Protein AF-0000000087157733 (afdb_homodimer)

Solvent-accessible surface area (backbone atoms only — not comparable to full-atom values): 16180 Å² total; per-residue (Å²): 125,82,76,75,74,70,76,50,70,70,55,48,50,49,18,51,49,37,19,64,67,36,34,68,67,67,38,52,56,66,32,24,30,48,49,35,49,35,58,69,43,82,58,63,42,36,60,67,55,49,21,69,72,69,70,49,51,62,68,56,47,51,52,24,50,51,50,33,36,58,67,46,49,27,41,79,41,73,41,82,98,48,91,46,58,24,40,32,54,44,81,57,60,66,60,40,50,50,54,51,38,50,48,32,50,52,48,24,52,47,26,48,51,51,31,72,70,50,88,45,68,68,32,28,54,51,25,48,50,50,22,52,51,31,50,48,49,38,51,31,51,55,52,36,51,53,52,48,65,72,64,55,129,124,82,76,73,74,70,75,47,71,70,54,49,49,47,17,51,50,36,20,65,67,37,35,69,69,68,38,52,56,65,34,24,30,46,49,34,49,35,59,70,43,83,59,63,40,36,58,66,55,50,22,70,73,71,70,48,51,59,68,56,47,50,54,24,48,52,51,33,37,56,67,46,50,27,41,79,42,74,38,84,98,47,91,46,57,23,40,32,55,45,80,56,60,66,59,42,50,50,52,52,38,49,50,33,50,53,49,24,52,48,26,49,52,50,32,71,69,51,88,45,67,68,32,27,54,51,25,49,50,50,22,51,49,34,49,48,48,39,51,32,51,56,52,37,52,55,52,47,65,72,64,54,129

Nearest PDB structures (foldseek):
  4nb5-assembly1_C  TM=9.152E-01  e=6.963E-09  Mycobacterium tuberculosis H37Rv
  5jbr-assembly1_B  TM=6.703E-01  e=2.817E-10  Beutenbergia cavernae DSM 12333
  1ku9-assembly1_B  TM=7.323E-01  e=4.006E-08  Methanocaldococcus jannaschii
  3vod-assembly1_A  TM=5.220E-01  e=1.219E-03  Escherichia coli K-12
  6pco-assembly2_C  TM=5.230E-01  e=3.481E-03  Bordetella bronchiseptica

Radius of gyration: 21.32 Å; Cα contacts (8 Å, |Δi|>4): 405; chains: 2; bounding box: 45×70×44 Å

pLDDT: mean 91.54, std 10.93, range [29.42, 98.69]

Secondary structure (DSSP, 8-state):
--------HHHHHHHHHHHHHHGGGT--HHHHHHHHHHHH-SS-EEHHHHHHHHT--HHHHHHHHHHHHHTTSEEEEEPTTS--EEEEE---HHHHHHHHHHHHHHHHHHHHHHHHH---HHHHHHHHHHHHHHHHHHHHHHHHHHHHHHH--/--------HHHHHHHHHHHHHHGGGT--HHHHHHHHHHHH-SS-EEHHHHHHHHT--HHHHHHHHHHHHHTTSEEEEEPTTS--EEEEE---HHHHHHHHHHHHHHHHHHHHHHHHH---HHHHHHHHHHHHHHHHHHHHHHHHHHHHHHH--

Sequence (306 aa):
MSKKEKLGKAERSFIADMARVLTPWGVPPAAAQLYGYLLLCPRPVSLDEITDSLGISKSSASVAARLLESYTLARRHRESGTKRALYAVAEDYETMIQQQNRLLDAMADQFNTGRAITASKEVRARLGEMADFYRIMRSAMDDAIGRWKRNRPMSKKEKLGKAERSFIADMARVLTPWGVPPAAAQLYGYLLLCPRPVSLDEITDSLGISKSSASVAARLLESYTLARRHRESGTKRALYAVAEDYETMIQQQNRLLDAMADQFNTGRAITASKEVRARLGEMADFYRIMRSAMDDAIGRWKRNRP

Structure (mmCIF, N/CA/C/O backbone):
data_AF-0000000087157733-model_v1
#
loop_
_entity.id
_entity.type
_entity.pdbx_description
1 polymer 'HTH-type transcriptional repressor OpcR'
#
loop_
_atom_site.group_PDB
_atom_site.id
_atom_site.type_symbol
_atom_site.label_atom_id
_atom_site.label_alt_id
_atom_site.label_comp_id
_atom_site.label_asym_id
_atom_site.label_entity_id
_atom_site.label_seq_id
_atom_site.pdbx_PDB_ins_code
_atom_site.Cartn_x
_atom_site.Cartn_y
_atom_site.Cartn_z
_atom_site.occupancy
_atom_site.B_iso_or_equiv
_atom_site.auth_seq_id
_atom_site.auth_comp_id
_atom_site.auth_asym_id
_atom_site.auth_atom_id
_atom_site.pdbx_PDB_model_num
ATOM 1 N N . MET A 1 1 ? 17.234 -34.938 -12.141 1 29.42 1 MET A N 1
ATOM 2 C CA . MET A 1 1 ? 17.547 -33.531 -12.484 1 29.42 1 MET A CA 1
ATOM 3 C C . MET A 1 1 ? 16.281 -32.688 -12.469 1 29.42 1 MET A C 1
ATOM 5 O O . MET A 1 1 ? 15.391 -32.875 -13.305 1 29.42 1 MET A O 1
ATOM 9 N N . SER A 1 2 ? 15.586 -32.5 -11.438 1 40 2 SER A N 1
ATOM 10 C CA . SER A 1 2 ? 14.289 -31.844 -11.305 1 40 2 SER A CA 1
ATOM 11 C C . SER A 1 2 ? 14.141 -30.703 -12.312 1 40 2 SER A C 1
ATOM 13 O O . SER A 1 2 ? 15.039 -29.875 -12.461 1 40 2 SER A O 1
ATOM 15 N N . LYS A 1 3 ? 13.602 -30.922 -13.461 1 42.88 3 LYS A N 1
ATOM 16 C CA . LYS A 1 3 ? 13.5 -30.156 -14.703 1 42.88 3 LYS A CA 1
ATOM 17 C C . LYS A 1 3 ? 13.375 -28.656 -14.414 1 42.88 3 LYS A C 1
ATOM 19 O O . LYS A 1 3 ? 12.406 -28.219 -13.781 1 42.88 3 LYS A O 1
ATOM 24 N N . LYS A 1 4 ? 14.461 -27.969 -14.023 1 51.47 4 LYS A N 1
ATOM 25 C CA . LYS A 1 4 ? 14.617 -26.516 -13.883 1 51.47 4 LYS A CA 1
ATOM 26 C C . LYS A 1 4 ? 13.797 -25.766 -14.93 1 51.47 4 LYS A C 1
ATOM 28 O O . LYS A 1 4 ? 14.203 -25.672 -16.094 1 51.47 4 LYS A O 1
ATOM 33 N N . GLU A 1 5 ? 12.586 -25.984 -14.984 1 56.41 5 GLU A N 1
ATOM 34 C CA . GLU A 1 5 ? 11.789 -25.453 -16.094 1 56.41 5 GLU A CA 1
ATOM 35 C C . GLU A 1 5 ? 11.961 -23.953 -16.219 1 56.41 5 GLU A C 1
ATOM 37 O O . GLU A 1 5 ? 11.781 -23.203 -15.25 1 56.41 5 GLU A O 1
ATOM 42 N N . LYS A 1 6 ? 12.992 -23.609 -17.094 1 73.88 6 LYS A N 1
ATOM 43 C CA . LYS A 1 6 ? 13.336 -22.266 -17.5 1 73.88 6 LYS A CA 1
ATOM 44 C C . LYS A 1 6 ? 12.078 -21.453 -17.844 1 73.88 6 LYS A C 1
ATOM 46 O O . LYS A 1 6 ? 11.109 -22.016 -18.375 1 73.88 6 LYS A O 1
ATOM 51 N N . LEU A 1 7 ? 11.945 -20.359 -17.219 1 90.69 7 LEU A N 1
ATOM 52 C CA . LEU A 1 7 ? 10.852 -19.453 -17.547 1 90.69 7 LEU A CA 1
ATOM 53 C C . LEU A 1 7 ? 10.789 -19.188 -19.047 1 90.69 7 LEU A C 1
ATOM 55 O O . LEU A 1 7 ? 11.789 -18.797 -19.656 1 90.69 7 LEU A O 1
ATOM 59 N N . GLY A 1 8 ? 9.711 -19.578 -19.656 1 94.25 8 GLY A N 1
ATOM 60 C CA . GLY A 1 8 ? 9.5 -19.25 -21.047 1 94.25 8 GLY A CA 1
ATOM 61 C C . GLY A 1 8 ? 9.25 -17.766 -21.266 1 94.25 8 GLY A C 1
ATOM 62 O O . GLY A 1 8 ? 9.281 -16.969 -20.328 1 94.25 8 GLY A O 1
ATOM 63 N N . LYS A 1 9 ? 9.078 -17.391 -22.531 1 96.06 9 LYS A N 1
ATOM 64 C CA . LYS A 1 9 ? 8.875 -15.992 -22.922 1 96.06 9 LYS A CA 1
ATOM 65 C C . LYS A 1 9 ? 7.613 -15.43 -22.281 1 96.06 9 LYS A C 1
ATOM 67 O O . LYS A 1 9 ? 7.613 -14.297 -21.797 1 96.06 9 LYS A O 1
ATOM 72 N N . ALA A 1 10 ? 6.523 -16.172 -22.297 1 97.38 10 ALA A N 1
ATOM 73 C CA . ALA A 1 10 ? 5.254 -15.719 -21.734 1 97.38 10 ALA A CA 1
ATOM 74 C C . ALA A 1 10 ? 5.375 -15.469 -20.234 1 97.38 10 ALA A C 1
ATOM 76 O O . ALA A 1 10 ? 4.871 -14.469 -19.719 1 97.38 10 ALA A O 1
ATOM 77 N N . GLU A 1 11 ? 6.07 -16.359 -19.547 1 97.62 11 GLU A N 1
ATOM 78 C CA . GLU A 1 11 ? 6.262 -16.219 -18.109 1 97.62 11 GLU A CA 1
ATOM 79 C C . GLU A 1 11 ? 7.141 -15.016 -17.781 1 97.62 11 GLU A C 1
ATOM 81 O O . GLU A 1 11 ? 6.855 -14.266 -16.844 1 97.62 11 GLU A O 1
ATOM 86 N N . ARG A 1 12 ? 8.156 -14.828 -18.594 1 97.62 12 ARG A N 1
ATOM 87 C CA . ARG A 1 12 ? 9.047 -13.688 -18.391 1 97.62 12 ARG A CA 1
ATOM 88 C C . ARG A 1 12 ? 8.305 -12.375 -18.625 1 97.62 12 ARG A C 1
ATOM 90 O O . ARG A 1 12 ? 8.492 -11.406 -17.875 1 97.62 12 ARG A O 1
ATOM 97 N N . SER A 1 13 ? 7.5 -12.359 -19.641 1 98.12 13 SER A N 1
ATOM 98 C CA . SER A 1 13 ? 6.699 -11.172 -19.922 1 98.12 13 SER A CA 1
ATOM 99 C C . SER A 1 13 ? 5.715 -10.891 -18.781 1 98.12 13 SER A C 1
ATOM 101 O O . SER A 1 13 ? 5.523 -9.734 -18.391 1 98.12 13 SER A O 1
ATOM 103 N N . PHE A 1 14 ? 5.117 -11.938 -18.25 1 98.56 14 PHE A N 1
ATOM 104 C CA . PHE A 1 14 ? 4.188 -11.797 -17.141 1 98.56 14 PHE A CA 1
ATOM 105 C C . PHE A 1 14 ? 4.883 -11.195 -15.922 1 98.56 14 PHE A C 1
ATOM 107 O O . PHE A 1 14 ? 4.359 -10.266 -15.297 1 98.56 14 PHE A O 1
ATOM 114 N N . ILE A 1 15 ? 6.039 -11.672 -15.617 1 98.5 15 ILE A N 1
ATOM 115 C CA . ILE A 1 15 ? 6.816 -11.219 -14.469 1 98.5 15 ILE A CA 1
ATOM 116 C C . ILE A 1 15 ? 7.207 -9.75 -14.656 1 98.5 15 ILE A C 1
ATOM 118 O O . ILE A 1 15 ? 7.074 -8.945 -13.734 1 98.5 15 ILE A O 1
ATOM 122 N N . ALA A 1 16 ? 7.586 -9.414 -15.875 1 98.31 16 ALA A N 1
ATOM 123 C CA . ALA A 1 16 ? 7.922 -8.031 -16.188 1 98.31 16 ALA A CA 1
ATOM 124 C C . ALA A 1 16 ? 6.699 -7.125 -16.062 1 98.31 16 ALA A C 1
ATOM 126 O O . ALA A 1 16 ? 6.801 -6.004 -15.555 1 98.31 16 ALA A O 1
ATOM 127 N N . ASP A 1 17 ? 5.57 -7.574 -16.469 1 98.44 17 ASP A N 1
ATOM 128 C CA . ASP A 1 17 ? 4.336 -6.797 -16.391 1 98.44 17 ASP A CA 1
ATOM 129 C C . ASP A 1 17 ? 3.906 -6.582 -14.945 1 98.44 17 ASP A C 1
ATOM 131 O O . ASP A 1 17 ? 3.385 -5.52 -14.602 1 98.44 17 ASP A O 1
ATOM 135 N N . MET A 1 18 ? 4.152 -7.609 -14.117 1 98.44 18 MET A N 1
ATOM 136 C CA . MET A 1 18 ? 3.871 -7.441 -12.695 1 98.44 18 MET A CA 1
ATOM 137 C C . MET A 1 18 ? 4.707 -6.312 -12.102 1 98.44 18 MET A C 1
ATOM 139 O O . MET A 1 18 ? 4.203 -5.504 -11.32 1 98.44 18 MET A O 1
ATOM 143 N N . ALA A 1 19 ? 5.949 -6.27 -12.469 1 98.06 19 ALA A N 1
ATOM 144 C CA . ALA A 1 19 ? 6.824 -5.199 -12 1 98.06 19 ALA A CA 1
ATOM 145 C C . ALA A 1 19 ? 6.344 -3.84 -12.5 1 98.06 19 ALA A C 1
ATOM 147 O O . ALA A 1 19 ? 6.367 -2.855 -11.758 1 98.06 19 ALA A O 1
ATOM 148 N N . ARG A 1 20 ? 5.852 -3.742 -13.734 1 97.56 20 ARG A N 1
ATOM 149 C CA . ARG A 1 20 ? 5.34 -2.496 -14.289 1 97.56 20 ARG A CA 1
ATOM 150 C C . ARG A 1 20 ? 4.125 -2.004 -13.508 1 97.56 20 ARG A C 1
ATOM 152 O O . ARG A 1 20 ? 3.955 -0.8 -13.312 1 97.56 20 ARG A O 1
ATOM 159 N N . VAL A 1 21 ? 3.35 -2.914 -13.07 1 96.62 21 VAL A N 1
ATOM 160 C CA . VAL A 1 21 ? 2.123 -2.572 -12.352 1 96.62 21 VAL A CA 1
ATOM 161 C C . VAL A 1 21 ? 2.461 -2.102 -10.945 1 96.62 21 VAL A C 1
ATOM 163 O O . VAL A 1 21 ? 1.883 -1.129 -10.453 1 96.62 21 VAL A O 1
ATOM 166 N N . LEU A 1 22 ? 3.445 -2.723 -10.305 1 95.12 22 LEU A N 1
ATOM 167 C CA . LEU A 1 22 ? 3.605 -2.559 -8.867 1 95.12 22 LEU A CA 1
ATOM 168 C C . LEU A 1 22 ? 4.637 -1.48 -8.555 1 95.12 22 LEU A C 1
ATOM 170 O O . LEU A 1 22 ? 4.543 -0.8 -7.531 1 95.12 22 LEU A O 1
ATOM 174 N N . THR A 1 23 ? 5.578 -1.236 -9.445 1 93.75 23 THR A N 1
ATOM 175 C CA . THR A 1 23 ? 6.699 -0.35 -9.156 1 93.75 23 THR A CA 1
ATOM 176 C C . THR A 1 23 ? 6.223 1.092 -8.992 1 93.75 23 THR A C 1
ATOM 178 O O . THR A 1 23 ? 6.715 1.824 -8.133 1 93.75 23 THR A O 1
ATOM 181 N N . PRO A 1 24 ? 5.234 1.585 -9.766 1 87.88 24 PRO A N 1
ATOM 182 C CA . PRO A 1 24 ? 4.742 2.947 -9.547 1 87.88 24 PRO A CA 1
ATOM 183 C C . PRO A 1 24 ? 4.156 3.143 -8.148 1 87.88 24 PRO A C 1
ATOM 185 O O . PRO A 1 24 ? 3.967 4.281 -7.711 1 87.88 24 PRO A O 1
ATOM 188 N N . TRP A 1 25 ? 3.922 2.07 -7.492 1 85.94 25 TRP A N 1
ATOM 189 C CA . TRP A 1 25 ? 3.354 2.135 -6.148 1 85.94 25 TRP A CA 1
ATOM 190 C C . TRP A 1 25 ? 4.434 1.939 -5.09 1 85.94 25 TRP A C 1
ATOM 192 O O . TRP A 1 25 ? 4.133 1.609 -3.941 1 85.94 25 TRP A O 1
ATOM 202 N N . GLY A 1 26 ? 5.652 1.946 -5.535 1 84 26 GLY A N 1
ATOM 203 C CA . GLY A 1 26 ? 6.766 1.949 -4.598 1 84 26 GLY A CA 1
ATOM 204 C C . GLY A 1 26 ? 7.285 0.559 -4.285 1 84 26 GLY A C 1
ATOM 205 O O . GLY A 1 26 ? 8.18 0.398 -3.451 1 84 26 GLY A O 1
ATOM 206 N N . VAL A 1 27 ? 6.762 -0.427 -4.883 1 90.88 27 VAL A N 1
ATOM 207 C CA . VAL A 1 27 ? 7.301 -1.771 -4.695 1 90.88 27 VAL A CA 1
ATOM 208 C C . VAL A 1 27 ? 8.617 -1.912 -5.457 1 90.88 27 VAL A C 1
ATOM 210 O O . VAL A 1 27 ? 8.664 -1.68 -6.668 1 90.88 27 VAL A O 1
ATOM 213 N N . PRO A 1 28 ? 9.602 -2.314 -4.766 1 92.62 28 PRO A N 1
ATOM 214 C CA . PRO A 1 28 ? 10.875 -2.475 -5.477 1 92.62 28 PRO A CA 1
ATOM 215 C C . PRO A 1 28 ? 10.781 -3.482 -6.621 1 92.62 28 PRO A C 1
ATOM 217 O O . PRO A 1 28 ? 10.102 -4.5 -6.5 1 92.62 28 PRO A O 1
ATOM 220 N N . PRO A 1 29 ? 11.523 -3.232 -7.66 1 96.44 29 PRO A N 1
ATOM 221 C CA . PRO A 1 29 ? 11.43 -4.09 -8.844 1 96.44 29 PRO A CA 1
ATOM 222 C C . PRO A 1 29 ? 11.695 -5.562 -8.523 1 96.44 29 PRO A C 1
ATOM 224 O O . PRO A 1 29 ? 10.953 -6.438 -8.992 1 96.44 29 PRO A O 1
ATOM 227 N N . ALA A 1 30 ? 12.672 -5.824 -7.742 1 97.62 30 ALA A N 1
ATOM 228 C CA . ALA A 1 30 ? 13 -7.207 -7.406 1 97.62 30 ALA A CA 1
ATOM 229 C C . ALA A 1 30 ? 11.836 -7.887 -6.688 1 97.62 30 ALA A C 1
ATOM 231 O O . ALA A 1 30 ? 11.531 -9.047 -6.957 1 97.62 30 ALA A O 1
ATOM 232 N N . ALA A 1 31 ? 11.188 -7.156 -5.812 1 97.38 31 ALA A N 1
ATOM 233 C CA . ALA A 1 31 ? 10.047 -7.715 -5.082 1 97.38 31 ALA A CA 1
ATOM 234 C C . ALA A 1 31 ? 8.844 -7.91 -6.004 1 97.38 31 ALA A C 1
ATOM 236 O O . ALA A 1 31 ? 8.141 -8.914 -5.906 1 97.38 31 ALA A O 1
ATOM 237 N N . ALA A 1 32 ? 8.656 -6.961 -6.887 1 98.12 32 ALA A N 1
ATOM 238 C CA . ALA A 1 32 ? 7.555 -7.059 -7.84 1 98.12 32 ALA A CA 1
ATOM 239 C C . ALA A 1 32 ? 7.746 -8.242 -8.781 1 98.12 32 ALA A C 1
ATOM 241 O O . ALA A 1 32 ? 6.805 -9 -9.039 1 98.12 32 ALA A O 1
ATOM 242 N N . GLN A 1 33 ? 8.953 -8.406 -9.258 1 98.56 33 GLN A N 1
ATOM 243 C CA . GLN A 1 33 ? 9.266 -9.539 -10.125 1 98.56 33 GLN A CA 1
ATOM 244 C C . GLN A 1 33 ? 9.133 -10.859 -9.375 1 98.56 33 GLN A C 1
ATOM 246 O O . GLN A 1 33 ? 8.609 -11.836 -9.914 1 98.56 33 GLN A O 1
ATOM 251 N N . LEU A 1 34 ? 9.609 -10.82 -8.203 1 98.69 34 LEU A N 1
ATOM 252 C CA . LEU A 1 34 ? 9.492 -12.031 -7.398 1 98.69 34 LEU A CA 1
ATOM 253 C C . LEU A 1 34 ? 8.031 -12.414 -7.188 1 98.69 34 LEU A C 1
ATOM 255 O O . LEU A 1 34 ? 7.676 -13.594 -7.242 1 98.69 34 LEU A O 1
ATOM 259 N N . TYR A 1 35 ? 7.215 -11.461 -6.926 1 98.56 35 TYR A N 1
ATOM 260 C CA . TYR A 1 35 ? 5.793 -11.742 -6.762 1 98.56 35 TYR A CA 1
ATOM 261 C C . TYR A 1 35 ? 5.219 -12.398 -8.016 1 98.56 35 TYR A C 1
ATOM 263 O O . TYR A 1 35 ? 4.535 -13.414 -7.938 1 98.56 35 TYR A O 1
ATOM 271 N N . GLY A 1 36 ? 5.508 -11.805 -9.141 1 98.62 36 GLY A N 1
ATOM 272 C CA . GLY A 1 36 ? 5.078 -12.398 -10.391 1 98.62 36 GLY A CA 1
ATOM 273 C C . GLY A 1 36 ? 5.543 -13.836 -10.555 1 98.62 36 GLY A C 1
ATOM 274 O O . GLY A 1 36 ? 4.766 -14.703 -10.969 1 98.62 36 GLY A O 1
ATOM 275 N N . TYR A 1 37 ? 6.762 -14.07 -10.211 1 98.69 37 TYR A N 1
ATOM 276 C CA . TYR A 1 37 ? 7.332 -15.414 -10.312 1 98.69 37 TYR A CA 1
ATOM 277 C C . TYR A 1 37 ? 6.605 -16.391 -9.398 1 98.69 37 TYR A C 1
ATOM 279 O O . TYR A 1 37 ? 6.188 -17.469 -9.828 1 98.69 37 TYR A O 1
ATOM 287 N N . LEU A 1 38 ? 6.402 -15.969 -8.156 1 98.38 38 LEU A N 1
ATOM 288 C CA . LEU A 1 38 ? 5.758 -16.844 -7.184 1 98.38 38 LEU A CA 1
ATOM 289 C C . LEU A 1 38 ? 4.328 -17.172 -7.602 1 98.38 38 LEU A C 1
ATOM 291 O O . LEU A 1 38 ? 3.836 -18.266 -7.348 1 98.38 38 LEU A O 1
ATOM 295 N N . LEU A 1 39 ? 3.691 -16.266 -8.227 1 98.38 39 LEU A N 1
ATOM 296 C CA . LEU A 1 39 ? 2.32 -16.469 -8.68 1 98.38 39 LEU A CA 1
ATOM 297 C C . LEU A 1 39 ? 2.24 -17.625 -9.672 1 98.38 39 LEU A C 1
ATOM 299 O O . LEU A 1 39 ? 1.223 -18.312 -9.742 1 98.38 39 LEU A O 1
ATOM 303 N N . LEU A 1 40 ? 3.307 -17.875 -10.344 1 98.12 40 LEU A N 1
ATOM 304 C CA . LEU A 1 40 ? 3.299 -18.875 -11.398 1 98.12 40 LEU A CA 1
ATOM 305 C C . LEU A 1 40 ? 3.83 -20.219 -10.867 1 98.12 40 LEU A C 1
ATOM 307 O O . LEU A 1 40 ? 3.785 -21.219 -11.57 1 98.12 40 LEU A O 1
ATOM 311 N N . CYS A 1 41 ? 4.344 -20.188 -9.68 1 97.38 41 CYS A N 1
ATOM 312 C CA . CYS A 1 41 ? 4.922 -21.406 -9.109 1 97.38 41 CYS A CA 1
ATOM 313 C C . CYS A 1 41 ? 3.846 -22.281 -8.484 1 97.38 41 CYS A C 1
ATOM 315 O O . CYS A 1 41 ? 3.102 -21.828 -7.613 1 97.38 41 CYS A O 1
ATOM 317 N N . PRO A 1 42 ? 3.766 -23.516 -8.828 1 96.12 42 PRO A N 1
ATOM 318 C CA . PRO A 1 42 ? 2.771 -24.391 -8.219 1 96.12 42 PRO A CA 1
ATOM 319 C C . PRO A 1 42 ? 3.184 -24.891 -6.836 1 96.12 42 PRO A C 1
ATOM 321 O O . PRO A 1 42 ? 2.355 -25.422 -6.094 1 96.12 42 PRO A O 1
ATOM 324 N N . ARG A 1 43 ? 4.457 -24.797 -6.5 1 94.5 43 ARG A N 1
ATOM 325 C CA . ARG A 1 43 ? 5 -25.219 -5.211 1 94.5 43 ARG A CA 1
ATOM 326 C C . ARG A 1 43 ? 5.918 -24.141 -4.625 1 94.5 43 ARG A C 1
ATOM 328 O O . ARG A 1 43 ? 6.418 -23.281 -5.355 1 94.5 43 ARG A O 1
ATOM 335 N N . PRO A 1 44 ? 6.121 -24.203 -3.295 1 96.75 44 PRO A N 1
ATOM 336 C CA . PRO A 1 44 ? 7.102 -23.281 -2.711 1 96.75 44 PRO A CA 1
ATOM 337 C C . PRO A 1 44 ? 8.492 -23.453 -3.312 1 96.75 44 PRO A C 1
ATOM 339 O O . PRO A 1 44 ? 8.867 -24.562 -3.719 1 96.75 44 PRO A O 1
ATOM 342 N N . VAL A 1 45 ? 9.219 -22.406 -3.361 1 96.75 45 VAL A N 1
ATOM 343 C CA . VAL A 1 45 ? 10.539 -22.422 -3.99 1 96.75 45 VAL A CA 1
ATOM 344 C C . VAL A 1 45 ? 11.578 -21.859 -3.029 1 96.75 45 VAL A C 1
ATOM 346 O O . VAL A 1 45 ? 11.25 -21.062 -2.148 1 96.75 45 VAL A O 1
ATOM 349 N N . SER A 1 46 ? 12.789 -22.219 -3.219 1 96.19 46 SER A N 1
ATOM 350 C CA . SER A 1 46 ? 13.891 -21.766 -2.385 1 96.19 46 SER A CA 1
ATOM 351 C C . SER A 1 46 ? 14.508 -20.484 -2.93 1 96.19 46 SER A C 1
ATOM 353 O O . SER A 1 46 ? 14.219 -20.078 -4.062 1 96.19 46 SER A O 1
ATOM 355 N N . LEU A 1 47 ? 15.375 -19.906 -2.076 1 96.12 47 LEU A N 1
ATOM 356 C CA . LEU A 1 47 ? 16.109 -18.734 -2.529 1 96.12 47 LEU A CA 1
ATOM 357 C C . LEU A 1 47 ? 16.984 -19.062 -3.736 1 96.12 47 LEU A C 1
ATOM 359 O O . LEU A 1 47 ? 17.125 -18.25 -4.645 1 96.12 47 LEU A O 1
ATOM 363 N N . ASP A 1 48 ? 17.516 -20.281 -3.789 1 95.44 48 ASP A N 1
ATOM 364 C CA . ASP A 1 48 ? 18.344 -20.703 -4.914 1 95.44 48 ASP A CA 1
ATOM 365 C C . ASP A 1 48 ? 17.531 -20.766 -6.203 1 95.44 48 ASP A C 1
ATOM 367 O O . ASP A 1 48 ? 17.984 -20.297 -7.254 1 95.44 48 ASP A O 1
ATOM 371 N N . GLU A 1 49 ? 16.406 -21.281 -6.117 1 96.06 49 GLU A N 1
ATOM 372 C CA . GLU A 1 49 ? 15.531 -21.359 -7.285 1 96.06 49 GLU A CA 1
ATOM 373 C C . GLU A 1 49 ? 15.102 -19.984 -7.754 1 96.06 49 GLU A C 1
ATOM 375 O O . GLU A 1 49 ? 15.023 -19.719 -8.961 1 96.06 49 GLU A O 1
ATOM 380 N N . ILE A 1 50 ? 14.805 -19.094 -6.801 1 97.75 50 ILE A N 1
ATOM 381 C CA . ILE A 1 50 ? 14.422 -17.734 -7.121 1 97.75 50 ILE A CA 1
ATOM 382 C C . ILE A 1 50 ? 15.57 -17.031 -7.848 1 97.75 50 ILE A C 1
ATOM 384 O O . ILE A 1 50 ? 15.367 -16.438 -8.906 1 97.75 50 ILE A O 1
ATOM 388 N N . THR A 1 51 ? 16.812 -17.125 -7.32 1 97.56 51 THR A N 1
ATOM 389 C CA . THR A 1 51 ? 17.984 -16.484 -7.91 1 97.56 51 THR A CA 1
ATOM 390 C C . THR A 1 51 ? 18.25 -17.016 -9.312 1 97.56 51 THR A C 1
ATOM 392 O O . THR A 1 51 ? 18.547 -16.25 -10.234 1 97.56 51 THR A O 1
ATOM 395 N N . ASP A 1 52 ? 18.078 -18.281 -9.531 1 96.25 52 ASP A N 1
ATOM 396 C CA . ASP A 1 52 ? 18.312 -18.922 -10.828 1 96.25 52 ASP A CA 1
ATOM 397 C C . ASP A 1 52 ? 17.281 -18.438 -11.859 1 96.25 52 ASP A C 1
ATOM 399 O O . ASP A 1 52 ? 17.641 -18.188 -13.008 1 96.25 52 ASP A O 1
ATOM 403 N N . SER A 1 53 ? 16.062 -18.312 -11.422 1 96.69 53 SER A N 1
ATOM 404 C CA . SER A 1 53 ? 14.969 -18.016 -12.344 1 96.69 53 SER A CA 1
ATOM 405 C C . SER A 1 53 ? 14.938 -16.516 -12.68 1 96.69 53 SER A C 1
ATOM 407 O O . SER A 1 53 ? 14.656 -16.141 -13.82 1 96.69 53 SER A O 1
ATOM 409 N N . LEU A 1 54 ? 15.25 -15.68 -11.688 1 97.25 54 LEU A N 1
ATOM 410 C CA . LEU A 1 54 ? 15.07 -14.242 -11.875 1 97.25 54 LEU A CA 1
ATOM 411 C C . LEU A 1 54 ? 16.406 -13.57 -12.188 1 97.25 54 LEU A C 1
ATOM 413 O O . LEU A 1 54 ? 16.438 -12.422 -12.625 1 97.25 54 LEU A O 1
ATOM 417 N N . GLY A 1 55 ? 17.5 -14.203 -11.938 1 96.44 55 GLY A N 1
ATOM 418 C CA . GLY A 1 55 ? 18.812 -13.664 -12.234 1 96.44 55 GLY A CA 1
ATOM 419 C C . GLY A 1 55 ? 19.234 -12.562 -11.281 1 96.44 55 GLY A C 1
ATOM 420 O O . GLY A 1 55 ? 19.844 -11.57 -11.703 1 96.44 55 GLY A O 1
ATOM 421 N N . ILE A 1 56 ? 18.828 -12.656 -10.062 1 96.88 56 ILE A N 1
ATOM 422 C CA . ILE A 1 56 ? 19.219 -11.695 -9.039 1 96.88 56 ILE A CA 1
ATOM 423 C C . ILE A 1 56 ? 20.062 -12.383 -7.969 1 96.88 56 ILE A C 1
ATOM 425 O O . ILE A 1 56 ? 20.141 -13.609 -7.934 1 96.88 56 ILE A O 1
ATOM 429 N N . SER A 1 57 ? 20.672 -11.641 -7.137 1 97.25 57 SER A N 1
ATOM 430 C CA . SER A 1 57 ? 21.516 -12.195 -6.074 1 97.25 57 SER A CA 1
ATOM 431 C C . SER A 1 57 ? 20.656 -12.812 -4.969 1 97.25 57 SER A C 1
ATOM 433 O O . SER A 1 57 ? 19.469 -12.5 -4.848 1 97.25 57 SER A O 1
ATOM 435 N N . LYS A 1 58 ? 21.234 -13.688 -4.16 1 96.31 58 LYS A N 1
ATOM 436 C CA . LYS A 1 58 ? 20.547 -14.281 -3.01 1 96.31 58 LYS A CA 1
ATOM 437 C C . LYS A 1 58 ? 20.156 -13.211 -1.996 1 96.31 58 LYS A C 1
ATOM 439 O O . LYS A 1 58 ? 19.094 -13.305 -1.368 1 96.31 58 LYS A O 1
ATOM 444 N N . SER A 1 59 ? 21.016 -12.258 -1.835 1 96.62 59 SER A N 1
ATOM 445 C CA . SER A 1 59 ? 20.703 -11.156 -0.928 1 96.62 59 SER A CA 1
ATOM 446 C C . SER A 1 59 ? 19.484 -10.391 -1.396 1 96.62 59 SER A C 1
ATOM 448 O O . SER A 1 59 ? 18.562 -10.133 -0.612 1 96.62 59 SER A O 1
ATOM 450 N N . SER A 1 60 ? 19.391 -10.031 -2.689 1 96.75 60 SER A N 1
ATOM 451 C CA . SER A 1 60 ? 18.25 -9.336 -3.258 1 96.75 60 SER A CA 1
ATOM 452 C C . SER A 1 60 ? 16.969 -10.172 -3.154 1 96.75 60 SER A C 1
ATOM 454 O O . SER A 1 60 ? 15.906 -9.656 -2.822 1 96.75 60 SER A O 1
ATOM 456 N N . ALA A 1 61 ? 17.172 -11.438 -3.422 1 97.81 61 ALA A N 1
ATOM 457 C CA . ALA A 1 61 ? 16.047 -12.352 -3.328 1 97.81 61 ALA A CA 1
ATOM 458 C C . ALA A 1 61 ? 15.508 -12.414 -1.902 1 97.81 61 ALA A C 1
ATOM 460 O O . ALA A 1 61 ? 14.289 -12.414 -1.689 1 97.81 61 ALA A O 1
ATOM 461 N N . SER A 1 62 ? 16.375 -12.484 -0.98 1 97.12 62 SER A N 1
ATOM 462 C CA . SER A 1 62 ? 15.977 -12.57 0.421 1 97.12 62 SER A CA 1
ATOM 463 C C . SER A 1 62 ? 15.242 -11.312 0.861 1 97.12 62 SER A C 1
ATOM 465 O O . SER A 1 62 ? 14.203 -11.391 1.521 1 97.12 62 SER A O 1
ATOM 467 N N . VAL A 1 63 ? 15.734 -10.227 0.488 1 95.31 63 VAL A N 1
ATOM 468 C CA . VAL A 1 63 ? 15.109 -8.953 0.839 1 95.31 63 VAL A CA 1
ATOM 469 C C . VAL A 1 63 ? 13.734 -8.859 0.184 1 95.31 63 VAL A C 1
ATOM 471 O O . VAL A 1 63 ? 12.75 -8.484 0.836 1 95.31 63 VAL A O 1
ATOM 474 N N . ALA A 1 64 ? 13.68 -9.172 -1.058 1 97.06 64 ALA A N 1
ATOM 475 C CA . ALA A 1 64 ? 12.414 -9.156 -1.793 1 97.06 64 ALA A CA 1
ATOM 476 C C . ALA A 1 64 ? 11.391 -10.086 -1.145 1 97.06 64 ALA A C 1
ATOM 478 O O . ALA A 1 64 ? 10.227 -9.711 -0.971 1 97.06 64 ALA A O 1
ATOM 479 N N . ALA A 1 65 ? 11.82 -11.258 -0.781 1 97.5 65 ALA A N 1
ATOM 480 C CA . ALA A 1 65 ? 10.93 -12.234 -0.162 1 97.5 65 ALA A CA 1
ATOM 481 C C . ALA A 1 65 ? 10.406 -11.727 1.178 1 97.5 65 ALA A C 1
ATOM 483 O O . ALA A 1 65 ? 9.219 -11.852 1.473 1 97.5 65 ALA A O 1
ATOM 484 N N . ARG A 1 66 ? 11.203 -11.203 1.926 1 94.19 66 ARG A N 1
ATOM 485 C CA . ARG A 1 66 ? 10.805 -10.672 3.227 1 94.19 66 ARG A CA 1
ATOM 486 C C . ARG A 1 66 ? 9.82 -9.523 3.07 1 94.19 66 ARG A C 1
ATOM 488 O O . ARG A 1 66 ? 8.875 -9.391 3.852 1 94.19 66 ARG A O 1
ATOM 495 N N . LEU A 1 67 ? 10.055 -8.734 2.084 1 92.81 67 LEU A N 1
ATOM 496 C CA . LEU A 1 67 ? 9.133 -7.633 1.815 1 92.81 67 LEU A CA 1
ATOM 497 C C . LEU A 1 67 ? 7.75 -8.164 1.437 1 92.81 67 LEU A C 1
ATOM 499 O O . LEU A 1 67 ? 6.734 -7.684 1.945 1 92.81 67 LEU A O 1
ATOM 503 N N . LEU A 1 68 ? 7.746 -9.148 0.595 1 95 68 LEU A N 1
ATOM 504 C CA . LEU A 1 68 ? 6.473 -9.734 0.193 1 95 68 LEU A CA 1
ATOM 505 C C . LEU A 1 68 ? 5.766 -10.375 1.385 1 95 68 LEU A C 1
ATOM 507 O O . LEU A 1 68 ? 4.535 -10.344 1.471 1 95 68 LEU A O 1
ATOM 511 N N . GLU A 1 69 ? 6.531 -10.891 2.305 1 93.06 69 GLU A N 1
ATOM 512 C CA . GLU A 1 69 ? 5.957 -11.43 3.533 1 93.06 69 GLU A CA 1
ATOM 513 C C . GLU A 1 69 ? 5.316 -10.328 4.375 1 93.06 69 GLU A C 1
ATOM 515 O O . GLU A 1 69 ? 4.215 -10.5 4.898 1 93.06 69 GLU A O 1
ATOM 520 N N . SER A 1 70 ? 5.961 -9.289 4.457 1 88.25 70 SER A N 1
ATOM 521 C CA . SER A 1 70 ? 5.445 -8.18 5.246 1 88.25 70 SER A CA 1
ATOM 522 C C . SER A 1 70 ? 4.156 -7.625 4.648 1 88.25 70 SER A C 1
ATOM 524 O O . SER A 1 70 ? 3.291 -7.129 5.371 1 88.25 70 SER A O 1
ATOM 526 N N . TYR A 1 71 ? 4.043 -7.754 3.289 1 87.94 71 TYR A N 1
ATOM 527 C CA . TYR A 1 71 ? 2.828 -7.332 2.6 1 87.94 71 TYR A CA 1
ATOM 528 C C . TYR A 1 71 ? 1.76 -8.414 2.674 1 87.94 71 TYR A C 1
ATOM 530 O O . TYR A 1 71 ? 0.646 -8.234 2.178 1 87.94 71 TYR A O 1
ATOM 538 N N . THR A 1 72 ? 2.102 -9.57 3.184 1 89.94 72 THR A N 1
ATOM 539 C CA . THR A 1 72 ? 1.248 -10.75 3.287 1 89.94 72 THR A CA 1
ATOM 540 C C . THR A 1 72 ? 0.971 -11.344 1.908 1 89.94 72 THR A C 1
ATOM 542 O O . THR A 1 72 ? -0.05 -12 1.703 1 89.94 72 THR A O 1
ATOM 545 N N . LEU A 1 73 ? 1.873 -11.07 0.994 1 94.31 73 LEU A N 1
ATOM 546 C CA . LEU A 1 73 ? 1.714 -11.57 -0.368 1 94.31 73 LEU A CA 1
ATOM 547 C C . LEU A 1 73 ? 2.455 -12.891 -0.554 1 94.31 73 LEU A C 1
ATOM 549 O O . LEU A 1 73 ? 2.201 -13.617 -1.516 1 94.31 73 LEU A O 1
ATOM 553 N N . ALA A 1 74 ? 3.396 -13.156 0.351 1 96.31 74 ALA A N 1
ATOM 554 C CA . ALA A 1 74 ? 4.133 -14.414 0.343 1 96.31 74 ALA A CA 1
ATOM 555 C C . ALA A 1 74 ? 4.168 -15.039 1.735 1 96.31 74 ALA A C 1
ATOM 557 O O . ALA A 1 74 ? 3.959 -14.352 2.736 1 96.31 74 ALA A O 1
ATOM 558 N N . ARG A 1 75 ? 4.379 -16.266 1.76 1 95.44 75 ARG A N 1
ATOM 559 C CA . ARG A 1 75 ? 4.547 -17.016 3 1 95.44 75 ARG A CA 1
ATOM 560 C C . ARG A 1 75 ? 5.816 -17.859 2.961 1 95.44 75 ARG A C 1
ATOM 562 O O . ARG A 1 75 ? 6.152 -18.438 1.925 1 95.44 75 ARG A O 1
ATOM 569 N N . ARG A 1 76 ? 6.414 -17.906 4.051 1 95.25 76 ARG A N 1
ATOM 570 C CA . ARG A 1 76 ? 7.633 -18.688 4.227 1 95.25 76 ARG A CA 1
ATOM 571 C C . ARG A 1 76 ? 7.324 -20.031 4.871 1 95.25 76 ARG A C 1
ATOM 573 O O . ARG A 1 76 ? 6.543 -20.109 5.82 1 95.25 76 ARG A O 1
ATOM 580 N N . HIS A 1 77 ? 7.793 -21.016 4.266 1 92.19 77 HIS A N 1
ATOM 581 C CA . HIS A 1 77 ? 7.695 -22.359 4.789 1 92.19 77 HIS A CA 1
ATOM 582 C C . HIS A 1 77 ? 9.07 -22.906 5.176 1 92.19 77 HIS A C 1
ATOM 584 O O . HIS A 1 77 ? 10.094 -22.406 4.711 1 92.19 77 HIS A O 1
ATOM 590 N N . ARG A 1 78 ? 8.992 -23.812 6.145 1 87.19 78 ARG A N 1
ATOM 591 C CA . ARG A 1 78 ? 10.227 -24.531 6.441 1 87.19 78 ARG A CA 1
ATOM 592 C C . ARG A 1 78 ? 10.211 -25.922 5.809 1 87.19 78 ARG A C 1
ATOM 594 O O . ARG A 1 78 ? 9.203 -26.625 5.875 1 87.19 78 ARG A O 1
ATOM 601 N N . GLU A 1 79 ? 11.266 -26.109 5.039 1 76.62 79 GLU A N 1
ATOM 602 C CA . GLU A 1 79 ? 11.406 -27.453 4.484 1 76.62 79 GLU A CA 1
ATOM 603 C C . GLU A 1 79 ? 11.703 -28.469 5.582 1 76.62 79 GLU A C 1
ATOM 605 O O . GLU A 1 79 ? 12.609 -28.281 6.395 1 76.62 79 GLU A O 1
ATOM 610 N N . SER A 1 80 ? 10.867 -29.406 5.598 1 78.06 80 SER A N 1
ATOM 611 C CA . SER A 1 80 ? 11.047 -30.422 6.621 1 78.06 80 SER A CA 1
ATOM 612 C C . SER A 1 80 ? 12.469 -30.969 6.629 1 78.06 80 SER A C 1
ATOM 614 O O . SER A 1 80 ? 13.016 -31.312 5.578 1 78.06 80 SER A O 1
ATOM 616 N N . GLY A 1 81 ? 12.969 -31.016 7.879 1 78.38 81 GLY A N 1
ATOM 617 C CA . GLY A 1 81 ? 14.266 -31.641 8.062 1 78.38 81 GLY A CA 1
ATOM 618 C C . GLY A 1 81 ? 15.422 -30.734 7.691 1 78.38 81 GLY A C 1
ATOM 619 O O . GLY A 1 81 ? 16.594 -31.141 7.742 1 78.38 81 GLY A O 1
ATOM 620 N N . THR A 1 82 ? 15.086 -29.672 7.082 1 79.88 82 THR A N 1
ATOM 621 C CA . THR A 1 82 ? 16.156 -28.75 6.703 1 79.88 82 THR A CA 1
ATOM 622 C C . THR A 1 82 ? 15.922 -27.359 7.289 1 79.88 82 THR A C 1
ATOM 624 O O . THR A 1 82 ? 14.852 -27.094 7.84 1 79.88 82 THR A O 1
ATOM 627 N N . LYS A 1 83 ? 16.984 -26.594 7.27 1 80.31 83 LYS A N 1
ATOM 628 C CA . LYS A 1 83 ? 16.859 -25.203 7.691 1 80.31 83 LYS A CA 1
ATOM 629 C C . LYS A 1 83 ? 16.531 -24.297 6.508 1 80.31 83 LYS A C 1
ATOM 631 O O . LYS A 1 83 ? 16.562 -23.062 6.633 1 80.31 83 LYS A O 1
ATOM 636 N N . ARG A 1 84 ? 16.094 -24.969 5.441 1 88.5 84 ARG A N 1
ATOM 637 C CA . ARG A 1 84 ? 15.906 -24.203 4.219 1 88.5 84 ARG A CA 1
ATOM 638 C C . ARG A 1 84 ? 14.516 -23.578 4.172 1 88.5 84 ARG A C 1
ATOM 640 O O . ARG A 1 84 ? 13.516 -24.266 4.43 1 88.5 84 ARG A O 1
ATOM 647 N N . ALA A 1 85 ? 14.555 -22.297 3.926 1 93.88 85 ALA A N 1
ATOM 648 C CA . ALA A 1 85 ? 13.289 -21.578 3.789 1 93.88 85 ALA A CA 1
ATOM 649 C C . ALA A 1 85 ? 12.742 -21.703 2.371 1 93.88 85 ALA A C 1
ATOM 651 O O . ALA A 1 85 ? 13.484 -21.594 1.396 1 93.88 85 ALA A O 1
ATOM 652 N N . LEU A 1 86 ? 11.516 -22.062 2.264 1 96.88 86 LEU A N 1
ATOM 653 C CA . LEU A 1 86 ? 10.789 -22.047 1.002 1 96.88 86 LEU A CA 1
ATOM 654 C C . LEU A 1 86 ? 9.719 -20.969 1.003 1 96.88 86 LEU A C 1
ATOM 656 O O . LEU A 1 86 ? 9.148 -20.656 2.051 1 96.88 86 LEU A O 1
ATOM 660 N N . TYR A 1 87 ? 9.508 -20.406 -0.187 1 97.62 87 TYR A N 1
ATOM 661 C CA . TYR A 1 87 ? 8.562 -19.312 -0.302 1 97.62 87 TYR A CA 1
ATOM 662 C C . TYR A 1 87 ? 7.453 -19.641 -1.294 1 97.62 87 TYR A C 1
ATOM 664 O O . TYR A 1 87 ? 7.707 -20.219 -2.348 1 97.62 87 TYR A O 1
ATOM 672 N N . ALA A 1 88 ? 6.238 -19.312 -0.92 1 97.62 88 ALA A N 1
ATOM 673 C CA . ALA A 1 88 ? 5.07 -19.438 -1.784 1 97.62 88 ALA A CA 1
ATOM 674 C C . ALA A 1 88 ? 4.199 -18.188 -1.728 1 97.62 88 ALA A C 1
ATOM 676 O O . ALA A 1 88 ? 4.301 -17.391 -0.787 1 97.62 88 ALA A O 1
ATOM 677 N N . VAL A 1 89 ? 3.439 -17.953 -2.801 1 97.06 89 VAL A N 1
ATOM 678 C CA . VAL A 1 89 ? 2.463 -16.875 -2.75 1 97.06 89 VAL A CA 1
ATOM 679 C C . VAL A 1 89 ? 1.45 -17.141 -1.641 1 97.06 89 VAL A C 1
ATOM 681 O O . VAL A 1 89 ? 1.077 -18.297 -1.396 1 97.06 89 VAL A O 1
ATOM 684 N N . ALA A 1 90 ? 1.076 -16.109 -0.977 1 94.19 90 ALA A N 1
ATOM 685 C CA . ALA A 1 90 ? 0.078 -16.234 0.082 1 94.19 90 ALA A CA 1
ATOM 686 C C . ALA A 1 90 ? -1.332 -16.297 -0.498 1 94.19 90 ALA A C 1
ATOM 688 O O . ALA A 1 90 ? -1.646 -15.586 -1.456 1 94.19 90 ALA A O 1
ATOM 689 N N . GLU A 1 91 ? -2.193 -17.172 0.076 1 89.62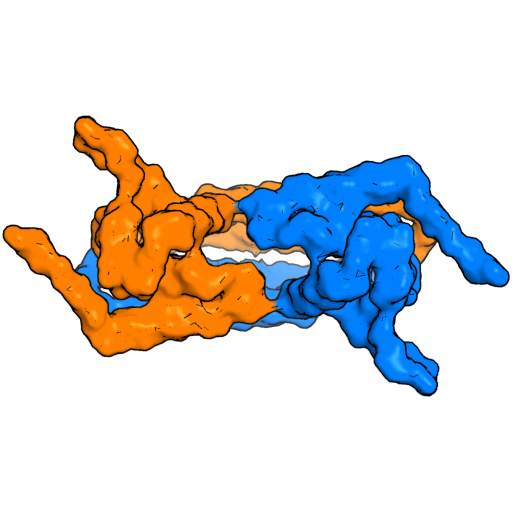 91 GLU A N 1
ATOM 690 C CA . GLU A 1 91 ? -3.574 -17.328 -0.364 1 89.62 91 GLU A CA 1
ATOM 691 C C . GLU A 1 91 ? -4.551 -17.094 0.787 1 89.62 91 GLU A C 1
ATOM 693 O O . GLU A 1 91 ? -5.746 -17.375 0.658 1 89.62 91 GLU A O 1
ATOM 698 N N . ASP A 1 92 ? -4.012 -16.625 1.809 1 87.88 92 ASP A N 1
ATOM 699 C CA . ASP A 1 92 ? -4.855 -16.375 2.975 1 87.88 92 ASP A CA 1
ATOM 700 C C . ASP A 1 92 ? -5.496 -15 2.908 1 87.88 92 ASP A C 1
ATOM 702 O O . ASP A 1 92 ? -5.066 -14.07 3.598 1 87.88 92 ASP A O 1
ATOM 706 N N . TYR A 1 93 ? -6.543 -14.906 2.205 1 86.75 93 TYR A N 1
ATOM 707 C CA . TYR A 1 93 ? -7.219 -13.648 1.896 1 86.75 93 TYR A CA 1
ATOM 708 C C . TYR A 1 93 ? -7.723 -12.969 3.166 1 86.75 93 TYR A C 1
ATOM 710 O O . TYR A 1 93 ? -7.598 -11.758 3.318 1 86.75 93 TYR A O 1
ATOM 718 N N . GLU A 1 94 ? -8.18 -13.766 4.066 1 85.12 94 GLU A N 1
ATOM 719 C CA . GLU A 1 94 ? -8.719 -13.203 5.305 1 85.12 94 GLU A CA 1
ATOM 720 C C . GLU A 1 94 ? -7.621 -12.531 6.125 1 85.12 94 GLU A C 1
ATOM 722 O O . GLU A 1 94 ? -7.809 -11.422 6.629 1 85.12 94 GLU A O 1
ATOM 727 N N . THR A 1 95 ? -6.547 -13.234 6.199 1 86.38 95 THR A N 1
ATOM 728 C CA . THR A 1 95 ? -5.43 -12.672 6.953 1 86.38 95 THR A CA 1
ATOM 729 C C . THR A 1 95 ? -4.906 -11.406 6.281 1 86.38 95 THR A C 1
ATOM 731 O O . THR A 1 95 ? -4.57 -10.43 6.957 1 86.38 95 THR A O 1
ATOM 734 N N . MET A 1 96 ? -4.832 -11.406 5.016 1 87 96 MET A N 1
ATOM 735 C CA . MET A 1 96 ? -4.398 -10.234 4.262 1 87 96 MET A CA 1
ATOM 736 C C . MET A 1 96 ? -5.289 -9.039 4.562 1 87 96 MET A C 1
ATOM 738 O O . MET A 1 96 ? -4.793 -7.953 4.875 1 87 96 MET A O 1
ATOM 742 N N . ILE A 1 97 ? -6.57 -9.188 4.516 1 88.31 97 ILE A N 1
ATOM 743 C CA . ILE A 1 97 ? -7.52 -8.102 4.727 1 88.31 97 ILE A CA 1
ATOM 744 C C . ILE A 1 97 ? -7.477 -7.652 6.184 1 88.31 97 ILE A C 1
ATOM 746 O O . ILE A 1 97 ? -7.574 -6.457 6.477 1 88.31 97 ILE A O 1
ATOM 750 N N . GLN A 1 98 ? -7.297 -8.625 7.059 1 89.75 98 GLN A N 1
ATOM 751 C CA . GLN A 1 98 ? -7.199 -8.273 8.469 1 89.75 98 GLN A CA 1
ATOM 752 C C . GLN A 1 98 ? -5.98 -7.387 8.727 1 89.75 98 GLN A C 1
ATOM 754 O O . GLN A 1 98 ? -6.055 -6.438 9.516 1 89.75 98 GLN A O 1
ATOM 759 N N . GLN A 1 99 ? -4.945 -7.758 8.094 1 88.88 99 GLN A N 1
ATOM 760 C CA . GLN A 1 99 ? -3.744 -6.945 8.258 1 88.88 99 GLN A CA 1
ATOM 761 C C . GLN A 1 99 ? -3.934 -5.559 7.656 1 88.88 99 GLN A C 1
ATOM 763 O O . GLN A 1 99 ? -3.514 -4.559 8.242 1 88.88 99 GLN A O 1
ATOM 768 N N . GLN A 1 100 ? -4.535 -5.508 6.52 1 89.62 100 GLN A N 1
ATOM 769 C CA . GLN A 1 100 ? -4.848 -4.215 5.922 1 89.62 100 GLN A CA 1
ATOM 770 C C . GLN A 1 100 ? -5.777 -3.404 6.816 1 89.62 100 GLN A C 1
ATOM 772 O O . GLN A 1 100 ? -5.598 -2.195 6.977 1 89.62 100 GLN A O 1
ATOM 777 N N . ASN A 1 101 ? -6.742 -4.082 7.434 1 93.19 101 ASN A N 1
ATOM 778 C CA . ASN A 1 101 ? -7.676 -3.41 8.328 1 93.19 101 ASN A CA 1
ATOM 779 C C . ASN A 1 101 ? -6.973 -2.881 9.578 1 93.19 101 ASN A C 1
ATOM 781 O O . ASN A 1 101 ? -7.324 -1.817 10.086 1 93.19 101 ASN A O 1
ATOM 785 N N . ARG A 1 102 ? -6.012 -3.619 10.016 1 93.94 102 ARG A N 1
ATOM 786 C CA . ARG A 1 102 ? -5.238 -3.139 11.156 1 93.94 102 ARG A CA 1
ATOM 787 C C . ARG A 1 102 ? -4.492 -1.854 10.805 1 93.94 102 ARG A C 1
ATOM 789 O O . ARG A 1 102 ? -4.398 -0.944 11.633 1 93.94 102 ARG A O 1
ATOM 796 N N . LEU A 1 103 ? -4.004 -1.796 9.617 1 93.62 103 LEU A N 1
ATOM 797 C CA . LEU A 1 103 ? -3.344 -0.575 9.172 1 93.62 103 LEU A CA 1
ATOM 798 C C . LEU A 1 103 ? -4.332 0.586 9.117 1 93.62 103 LEU A C 1
ATOM 800 O O . LEU A 1 103 ? -4.031 1.685 9.586 1 93.62 103 LEU A O 1
ATOM 804 N N . LEU A 1 104 ? -5.5 0.372 8.562 1 95.38 104 LEU A N 1
ATOM 805 C CA . LEU A 1 104 ? -6.516 1.413 8.469 1 95.38 104 LEU A CA 1
ATOM 806 C C . LEU A 1 104 ? -6.914 1.908 9.859 1 95.38 104 LEU A C 1
ATOM 808 O O . LEU A 1 104 ? -7.059 3.113 10.07 1 95.38 104 LEU A O 1
ATOM 812 N N . ASP A 1 105 ? -7.016 0.945 10.758 1 97.31 105 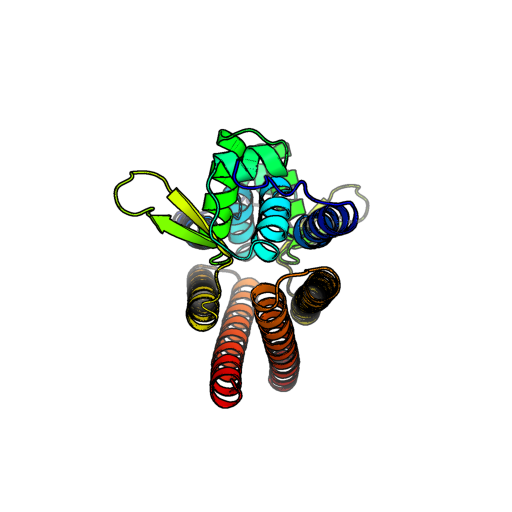ASP A N 1
ATOM 813 C CA . ASP A 1 105 ? -7.324 1.312 12.141 1 97.31 105 ASP A CA 1
ATOM 814 C C . ASP A 1 105 ? -6.207 2.156 12.75 1 97.31 105 ASP A C 1
ATOM 816 O O . ASP A 1 105 ? -6.473 3.184 13.375 1 97.31 105 ASP A O 1
ATOM 820 N N . ALA A 1 106 ? -5.016 1.696 12.562 1 97.69 106 ALA A N 1
ATOM 821 C CA . ALA A 1 106 ? -3.865 2.402 13.117 1 97.69 106 ALA A CA 1
ATOM 822 C C . ALA A 1 106 ? -3.758 3.812 12.547 1 97.69 106 ALA A C 1
ATOM 824 O O . ALA A 1 106 ? -3.455 4.766 13.273 1 97.69 106 ALA A O 1
ATOM 825 N N . MET A 1 107 ? -4.043 3.988 11.312 1 97.75 107 MET A N 1
ATOM 826 C CA . MET A 1 107 ? -4.016 5.301 10.672 1 97.75 107 MET A CA 1
ATOM 827 C C . MET A 1 107 ? -5.117 6.195 11.227 1 97.75 107 MET A C 1
ATOM 829 O O . MET A 1 107 ? -4.867 7.352 11.578 1 97.75 107 MET A O 1
ATOM 833 N N . ALA A 1 108 ? -6.305 5.688 11.297 1 97.69 108 ALA A N 1
ATOM 834 C CA . ALA A 1 108 ? -7.406 6.465 11.867 1 97.69 108 ALA A CA 1
ATOM 835 C C . ALA A 1 108 ? -7.078 6.938 13.273 1 97.69 108 ALA A C 1
ATOM 837 O O . ALA A 1 108 ? -7.324 8.094 13.625 1 97.69 108 ALA A O 1
ATOM 838 N N . ASP A 1 109 ? -6.488 6.02 14.039 1 98.38 109 ASP A N 1
ATOM 839 C CA . ASP A 1 109 ? -6.086 6.375 15.398 1 98.38 109 ASP A CA 1
ATOM 840 C C . ASP A 1 109 ? -5.039 7.488 15.391 1 98.38 109 ASP A C 1
ATOM 842 O O . ASP A 1 109 ? -5.109 8.422 16.188 1 98.38 109 ASP A O 1
ATOM 846 N N . GLN A 1 110 ? -4.121 7.383 14.492 1 98.5 110 GLN A N 1
ATOM 847 C CA . GLN A 1 110 ? -3.082 8.406 14.414 1 98.5 110 GLN A CA 1
ATOM 848 C C . GLN A 1 110 ? -3.656 9.742 13.945 1 98.5 110 GLN A C 1
ATOM 850 O O . GLN A 1 110 ? -3.234 10.797 14.414 1 98.5 110 GLN A O 1
ATOM 855 N N . PHE A 1 111 ? -4.582 9.734 13.008 1 98.38 111 PHE A N 1
ATOM 856 C CA . PHE A 1 111 ? -5.242 10.969 12.617 1 98.38 111 PHE A CA 1
ATOM 857 C C . PHE A 1 111 ? -5.918 11.633 13.812 1 98.38 111 PHE A C 1
ATOM 859 O O . PHE A 1 111 ? -5.832 12.844 13.992 1 98.38 111 PHE A O 1
ATOM 866 N N . ASN A 1 112 ? -6.535 10.828 14.633 1 98.38 112 ASN A N 1
ATOM 867 C CA . ASN A 1 112 ? -7.188 11.359 15.82 1 98.38 112 ASN A CA 1
ATOM 868 C C . ASN A 1 112 ? -6.172 11.906 16.828 1 98.38 112 ASN A C 1
ATOM 870 O O . ASN A 1 112 ? -6.434 12.898 17.5 1 98.38 112 ASN A O 1
ATOM 874 N N . THR A 1 113 ? -5.047 11.219 16.953 1 98.44 113 THR A N 1
ATOM 875 C CA . THR A 1 113 ? -3.971 11.75 17.781 1 98.44 113 THR A CA 1
ATOM 876 C C . THR A 1 113 ? -3.518 13.109 17.281 1 98.44 113 THR A C 1
ATOM 878 O O . THR A 1 113 ? -3.359 14.047 18.062 1 98.44 113 THR A O 1
ATOM 881 N N . GLY A 1 114 ? -3.291 13.219 15.945 1 98.5 114 GLY A N 1
ATOM 882 C CA . GLY A 1 114 ? -2.945 14.508 15.367 1 98.5 114 GLY A CA 1
ATOM 883 C C . GLY A 1 114 ? -3.988 15.578 15.625 1 98.5 114 GLY A C 1
ATOM 884 O O . GLY A 1 114 ? -3.645 16.719 15.906 1 98.5 114 GLY A O 1
ATOM 885 N N . ARG A 1 115 ? -5.238 15.18 15.508 1 98.19 115 ARG A N 1
ATOM 886 C CA . ARG A 1 115 ? -6.359 16.078 15.781 1 98.19 115 ARG A CA 1
ATOM 887 C C . ARG A 1 115 ? -6.277 16.641 17.203 1 98.19 115 ARG A C 1
ATOM 889 O O . ARG A 1 115 ? -6.555 17.812 17.422 1 98.19 115 ARG A O 1
ATOM 896 N N . ALA A 1 116 ? -5.859 15.875 18.109 1 97.94 116 ALA A N 1
ATOM 897 C CA . ALA A 1 116 ? -5.848 16.234 19.516 1 97.94 116 ALA A CA 1
ATOM 898 C C . ALA A 1 116 ? -4.691 17.188 19.828 1 97.94 116 ALA A C 1
ATOM 900 O O . ALA A 1 116 ? -4.762 17.969 20.781 1 97.94 116 ALA A O 1
ATOM 901 N N . ILE A 1 117 ? -3.674 17.219 19.047 1 97.44 117 ILE A N 1
ATOM 902 C CA . ILE A 1 117 ? -2.482 17.953 19.453 1 97.44 117 ILE A CA 1
ATOM 903 C C . ILE A 1 117 ? -2.35 19.219 18.625 1 97.44 117 ILE A C 1
ATOM 905 O O . ILE A 1 117 ? -1.591 20.125 18.984 1 97.44 117 ILE A O 1
ATOM 909 N N . THR A 1 118 ? -3.025 19.25 17.469 1 97.19 118 THR A N 1
ATOM 910 C CA . THR A 1 118 ? -2.852 20.406 16.578 1 97.19 118 THR A CA 1
ATOM 911 C C . THR A 1 118 ? -3.568 21.625 17.141 1 97.19 118 THR A C 1
ATOM 913 O O . THR A 1 118 ? -4.625 21.516 17.766 1 97.19 118 THR A O 1
ATOM 916 N N . ALA A 1 119 ? -2.986 22.781 16.922 1 94.19 119 ALA A N 1
ATOM 917 C CA . ALA A 1 119 ? -3.613 24.047 17.312 1 94.19 119 ALA A CA 1
ATOM 918 C C . ALA A 1 119 ? -4.461 24.609 16.172 1 94.19 119 ALA A C 1
ATOM 920 O O . ALA A 1 119 ? -5.258 25.531 16.375 1 94.19 119 ALA A O 1
ATOM 921 N N . SER A 1 120 ? -4.316 24.078 14.977 1 96.19 120 SER A N 1
ATOM 922 C CA . SER A 1 120 ? -4.988 24.594 13.789 1 96.19 120 SER A CA 1
ATOM 923 C C . SER A 1 120 ? -6.383 23.984 13.641 1 96.19 120 SER A C 1
ATOM 925 O O . SER A 1 120 ? -6.531 22.766 13.547 1 96.19 120 SER A O 1
ATOM 927 N N . LYS A 1 121 ? -7.34 24.844 13.547 1 96.81 121 LYS A N 1
ATOM 928 C CA . LYS A 1 121 ? -8.711 24.406 13.336 1 96.81 121 LYS A CA 1
ATOM 929 C C . LYS A 1 121 ? -8.859 23.688 11.992 1 96.81 121 LYS A C 1
ATOM 931 O O . LYS A 1 121 ? -9.57 22.688 11.891 1 96.81 121 LYS A O 1
ATOM 936 N N . GLU A 1 122 ? -8.195 24.203 11.062 1 95.94 122 GLU A N 1
ATOM 937 C CA . GLU A 1 122 ? -8.242 23.625 9.727 1 95.94 122 GLU A CA 1
ATOM 938 C C . GLU A 1 122 ? -7.637 22.219 9.711 1 95.94 122 GLU A C 1
ATOM 940 O O . GLU A 1 122 ? -8.211 21.297 9.141 1 95.94 122 GLU A O 1
ATOM 945 N N . VAL A 1 123 ? -6.527 22.062 10.352 1 97.62 123 VAL A N 1
ATOM 946 C CA . VAL A 1 123 ? -5.863 20.766 10.438 1 97.62 123 VAL A CA 1
ATOM 947 C C . VAL A 1 123 ? -6.73 19.797 11.234 1 97.62 123 VAL A C 1
ATOM 949 O O . VAL A 1 123 ? -6.879 18.625 10.859 1 97.62 123 VAL A O 1
ATOM 952 N N . ARG A 1 124 ? -7.289 20.281 12.266 1 98.06 124 ARG A N 1
ATOM 953 C CA . ARG A 1 124 ? -8.148 19.453 13.109 1 98.06 124 ARG A CA 1
ATOM 954 C C . ARG A 1 124 ? -9.32 18.906 12.305 1 98.06 124 ARG A C 1
ATOM 956 O O . ARG A 1 124 ? -9.625 17.703 12.383 1 98.06 124 ARG A O 1
ATOM 963 N N . ALA A 1 125 ? -9.984 19.734 11.547 1 96.44 125 ALA A N 1
ATOM 964 C CA . ALA A 1 125 ? -11.125 19.312 10.734 1 96.44 125 ALA A CA 1
ATOM 965 C C . ALA A 1 125 ? -10.703 18.297 9.68 1 96.44 125 ALA A C 1
ATOM 967 O O . ALA A 1 125 ? -11.367 17.281 9.484 1 96.44 125 ALA A O 1
ATOM 968 N N . ARG A 1 126 ? -9.594 18.547 9.062 1 96.25 126 ARG A N 1
ATOM 969 C CA . ARG A 1 126 ? -9.094 17.672 8.008 1 96.25 126 ARG A CA 1
ATOM 970 C C . ARG A 1 126 ? -8.742 16.297 8.562 1 96.25 126 ARG A C 1
ATOM 972 O O . ARG A 1 126 ? -9.102 15.281 7.973 1 96.25 126 ARG A O 1
ATOM 979 N N . LEU A 1 127 ? -8.062 16.297 9.711 1 97.75 127 LEU A N 1
ATOM 980 C CA . LEU A 1 127 ? -7.66 15.031 10.305 1 97.75 127 LEU A CA 1
ATOM 981 C C . LEU A 1 127 ? -8.875 14.25 10.789 1 97.75 127 LEU A C 1
ATOM 983 O O . LEU A 1 127 ? -8.883 13.016 10.727 1 97.75 127 LEU A O 1
ATOM 987 N N . GLY A 1 128 ? -9.875 14.945 11.25 1 96.31 128 GLY A N 1
ATOM 988 C CA . GLY A 1 128 ? -11.117 14.281 11.602 1 96.31 128 GLY A CA 1
ATOM 989 C C . GLY A 1 128 ? -11.805 13.633 10.406 1 96.31 128 GLY A C 1
ATOM 990 O O . GLY A 1 128 ? -12.25 12.484 10.5 1 96.31 128 GLY A O 1
ATOM 991 N N . GLU A 1 129 ? -11.82 14.32 9.344 1 94.44 129 GLU A N 1
ATOM 992 C CA . GLU A 1 129 ? -12.406 13.789 8.117 1 94.44 129 GLU A CA 1
ATOM 993 C C . GLU A 1 129 ? -11.625 12.578 7.609 1 94.44 129 GLU A C 1
ATOM 995 O O . GLU A 1 129 ? -12.219 11.594 7.176 1 94.44 129 GLU A O 1
ATOM 1000 N N . MET A 1 130 ? -10.359 12.711 7.699 1 94.69 130 MET A N 1
ATOM 1001 C CA . MET A 1 130 ? -9.508 11.594 7.281 1 94.69 130 MET A CA 1
ATOM 1002 C C . MET A 1 130 ? -9.773 10.359 8.133 1 94.69 130 MET A C 1
ATOM 1004 O O . MET A 1 130 ? -9.898 9.25 7.613 1 94.69 130 MET A O 1
ATOM 1008 N N . ALA A 1 131 ? -9.844 10.57 9.438 1 95.69 131 ALA A N 1
ATOM 1009 C CA . ALA A 1 131 ? -10.117 9.445 10.336 1 95.69 131 ALA A CA 1
ATOM 1010 C C . ALA A 1 131 ? -11.445 8.781 9.992 1 95.69 131 ALA A C 1
ATOM 1012 O O . ALA A 1 131 ? -11.531 7.555 9.914 1 95.69 131 ALA A O 1
ATOM 1013 N N . ASP A 1 132 ? -12.438 9.586 9.734 1 93.12 132 ASP A N 1
ATOM 1014 C CA . ASP A 1 132 ? -13.758 9.062 9.383 1 93.12 132 ASP A CA 1
ATOM 1015 C C . ASP A 1 132 ? -13.703 8.281 8.07 1 93.12 132 ASP A C 1
ATOM 1017 O O . ASP A 1 132 ? -14.297 7.203 7.965 1 93.12 132 ASP A O 1
ATOM 1021 N N . PHE A 1 133 ? -13.047 8.875 7.172 1 92.38 133 PHE A N 1
ATOM 1022 C CA . PHE A 1 133 ? -12.906 8.227 5.875 1 92.38 133 PHE A CA 1
ATOM 1023 C C . PHE A 1 133 ? -12.25 6.859 6.023 1 92.38 133 PHE A C 1
ATOM 1025 O O . PHE A 1 133 ? -12.75 5.863 5.492 1 92.38 133 PHE A O 1
ATOM 1032 N N . TYR A 1 134 ? -11.18 6.723 6.77 1 93.25 134 TYR A N 1
ATOM 1033 C CA . TYR A 1 134 ? -10.461 5.465 6.945 1 93.25 134 TYR A CA 1
ATOM 1034 C C . TYR A 1 134 ? -11.312 4.441 7.68 1 93.25 134 TYR A C 1
ATOM 1036 O O . TYR A 1 134 ? -11.25 3.244 7.391 1 93.25 134 TYR A O 1
ATOM 1044 N N . ARG A 1 135 ? -12.141 4.91 8.555 1 93.25 135 ARG A N 1
ATOM 1045 C CA . ARG A 1 135 ? -13.031 4 9.273 1 93.25 135 ARG A CA 1
ATOM 1046 C C . ARG A 1 135 ? -14.109 3.447 8.344 1 93.25 135 ARG A C 1
ATOM 1048 O O . ARG A 1 135 ? -14.492 2.281 8.461 1 93.25 135 ARG A O 1
ATOM 1055 N N . ILE A 1 136 ? -14.578 4.25 7.469 1 91.38 136 ILE A N 1
ATOM 1056 C CA . ILE A 1 136 ? -15.57 3.799 6.504 1 91.38 136 ILE A CA 1
ATOM 1057 C C . ILE A 1 136 ? -14.945 2.771 5.562 1 91.38 136 ILE A C 1
ATOM 1059 O O . ILE A 1 136 ? -15.555 1.743 5.262 1 91.38 136 ILE A O 1
ATOM 1063 N N . MET A 1 137 ? -13.766 3.068 5.094 1 91.81 137 MET A N 1
ATOM 1064 C CA . MET A 1 137 ? -13.07 2.113 4.238 1 91.81 137 MET A CA 1
ATOM 1065 C C . MET A 1 137 ? -12.859 0.787 4.961 1 91.81 137 MET A C 1
ATOM 1067 O O . MET A 1 137 ? -13.07 -0.28 4.383 1 91.81 137 MET A O 1
ATOM 1071 N N . ARG A 1 138 ? -12.383 0.881 6.172 1 92.56 138 ARG A N 1
ATOM 1072 C CA . ARG A 1 138 ? -12.164 -0.301 7 1 92.56 138 ARG A CA 1
ATOM 1073 C C . ARG A 1 138 ? -13.438 -1.139 7.102 1 92.56 138 ARG A C 1
ATOM 1075 O O . ARG A 1 138 ? -13.391 -2.363 6.957 1 92.56 138 ARG A O 1
ATOM 1082 N N . SER A 1 139 ? -14.531 -0.512 7.324 1 92.38 139 SER A N 1
ATOM 1083 C CA . SER A 1 139 ? -15.812 -1.202 7.438 1 92.38 139 SER A CA 1
ATOM 1084 C C . SER A 1 139 ? -16.219 -1.846 6.113 1 92.38 139 SER A C 1
ATOM 1086 O O . SER A 1 139 ? -16.734 -2.967 6.09 1 92.38 139 SER A O 1
ATOM 1088 N N . ALA A 1 140 ? -15.992 -1.142 5.07 1 90.31 140 ALA A N 1
ATOM 1089 C CA . ALA A 1 140 ? -16.312 -1.662 3.744 1 90.31 140 ALA A CA 1
ATOM 1090 C C . ALA A 1 140 ? -15.5 -2.92 3.438 1 90.31 140 ALA A C 1
ATOM 1092 O O . ALA A 1 140 ? -16.016 -3.873 2.855 1 90.31 140 ALA A O 1
ATOM 1093 N N . MET A 1 141 ? -14.281 -2.936 3.805 1 90.25 141 MET A N 1
ATOM 1094 C CA . MET A 1 141 ? -13.43 -4.098 3.578 1 90.25 141 MET A CA 1
ATOM 1095 C C . MET A 1 141 ? -13.906 -5.293 4.395 1 90.25 141 MET A C 1
ATOM 1097 O O . MET A 1 141 ? -13.891 -6.426 3.91 1 90.25 141 MET A O 1
ATOM 1101 N N . ASP A 1 142 ? -14.281 -5.047 5.586 1 89.56 142 ASP A N 1
ATOM 1102 C CA . ASP A 1 142 ? -14.828 -6.109 6.426 1 89.56 142 ASP A CA 1
ATOM 1103 C C . ASP A 1 142 ? -16.078 -6.719 5.785 1 89.56 142 ASP A C 1
ATOM 1105 O O . ASP A 1 142 ? -16.234 -7.941 5.766 1 89.56 142 ASP A O 1
ATOM 1109 N N . ASP A 1 143 ? -16.891 -5.863 5.266 1 89 143 ASP A N 1
ATOM 1110 C CA . ASP A 1 143 ? -18.109 -6.332 4.594 1 89 143 ASP A CA 1
ATOM 1111 C C . ASP A 1 143 ? -17.766 -7.164 3.361 1 89 143 ASP A C 1
ATOM 1113 O O . ASP A 1 143 ? -18.406 -8.18 3.092 1 89 143 ASP A O 1
ATOM 1117 N N . ALA A 1 144 ? -16.781 -6.738 2.666 1 88.06 144 ALA A N 1
ATOM 1118 C CA . ALA A 1 144 ? -16.391 -7.418 1.436 1 88.06 144 ALA A CA 1
ATOM 1119 C C . ALA A 1 144 ? -15.875 -8.82 1.728 1 88.06 144 ALA A C 1
ATOM 1121 O O . ALA A 1 144 ? -16.188 -9.766 0.996 1 88.06 144 ALA A O 1
ATOM 1122 N N . ILE A 1 145 ? -15.117 -8.977 2.734 1 87 145 ILE A N 1
ATOM 1123 C CA . ILE A 1 145 ? -14.578 -10.289 3.08 1 87 145 ILE A CA 1
ATOM 1124 C C . ILE A 1 145 ? -15.719 -11.211 3.51 1 87 145 ILE A C 1
ATOM 1126 O O . ILE A 1 145 ? -15.688 -12.414 3.23 1 87 145 ILE A O 1
ATOM 1130 N N . GLY A 1 146 ? -16.625 -10.688 4.238 1 84.44 146 GLY A N 1
ATOM 1131 C CA . GLY A 1 146 ? -17.797 -11.469 4.582 1 84.44 146 GLY A CA 1
ATOM 1132 C C . GLY A 1 146 ? -18.547 -12 3.371 1 84.44 146 GLY A C 1
ATOM 1133 O O . GLY A 1 146 ? -18.922 -13.172 3.33 1 84.44 146 GLY A O 1
ATOM 1134 N N . ARG A 1 147 ? -18.719 -11.195 2.422 1 82.25 147 ARG A N 1
ATOM 1135 C CA . ARG A 1 147 ? -19.375 -11.586 1.183 1 82.25 147 ARG A CA 1
ATOM 1136 C C . ARG A 1 147 ? -18.562 -12.641 0.436 1 82.25 147 ARG A C 1
ATOM 1138 O O . ARG A 1 147 ? -19.109 -13.602 -0.099 1 82.25 147 ARG A O 1
ATOM 1145 N N . TRP A 1 148 ? -17.281 -12.375 0.404 1 83.38 148 TRP A N 1
ATOM 1146 C CA . TRP A 1 148 ? -16.375 -13.297 -0.272 1 83.38 148 TRP A CA 1
ATOM 1147 C C . TRP A 1 148 ? -16.453 -14.688 0.352 1 83.38 148 TRP A C 1
ATOM 1149 O O . TRP A 1 148 ? -16.562 -15.688 -0.359 1 83.38 148 TRP A O 1
ATOM 1159 N N . LYS A 1 149 ? -16.469 -14.766 1.628 1 82.81 149 LYS A N 1
ATOM 1160 C CA . LYS A 1 149 ? -16.516 -16.047 2.338 1 82.81 149 LYS A CA 1
ATOM 1161 C C . LYS A 1 149 ? -17.828 -16.766 2.068 1 82.81 149 LYS A C 1
ATOM 1163 O O . LYS A 1 149 ? -17.844 -18 1.963 1 82.81 149 LYS A O 1
ATOM 1168 N N . ARG A 1 150 ? -18.812 -16.031 1.857 1 81.38 150 ARG A N 1
ATOM 1169 C CA . ARG A 1 150 ? -20.125 -16.625 1.623 1 81.38 150 ARG A CA 1
ATOM 1170 C C . ARG A 1 150 ? -20.219 -17.172 0.208 1 81.38 150 ARG A C 1
ATOM 1172 O O . ARG A 1 150 ? -21 -18.109 -0.044 1 81.38 150 ARG A O 1
ATOM 1179 N N . ASN A 1 151 ? -19.406 -16.578 -0.685 1 72.5 151 ASN A N 1
ATOM 1180 C CA . ASN A 1 151 ? -19.516 -16.969 -2.086 1 72.5 151 ASN A CA 1
ATOM 1181 C C . ASN A 1 151 ? -18.391 -17.906 -2.502 1 72.5 151 ASN A C 1
ATOM 1183 O O . ASN A 1 151 ? -18.234 -18.219 -3.686 1 72.5 151 ASN A O 1
ATOM 1187 N N . ARG A 1 152 ? -17.484 -18.203 -1.549 1 69.06 152 ARG A N 1
ATOM 1188 C CA . ARG A 1 152 ? -16.375 -19.078 -1.907 1 69.06 152 ARG A CA 1
ATOM 1189 C C . ARG A 1 152 ? -16.891 -20.469 -2.297 1 69.06 152 ARG A C 1
ATOM 1191 O O . ARG A 1 152 ? -17.75 -21.031 -1.623 1 69.06 152 ARG A O 1
ATOM 1198 N N . PRO A 1 153 ? -16.547 -20.891 -3.547 1 58.19 153 PRO A N 1
ATOM 1199 C CA . PRO A 1 153 ? -17.062 -22.203 -3.943 1 58.19 153 PRO A CA 1
ATOM 1200 C C . PRO A 1 153 ? -16.703 -23.297 -2.938 1 58.19 153 PRO A C 1
ATOM 1202 O O . PRO A 1 153 ? -15.719 -23.188 -2.207 1 58.19 153 PRO A O 1
ATOM 1205 N N . MET B 1 1 ? 10.039 37.5 10.125 1 29.8 1 MET B N 1
ATOM 1206 C CA . MET B 1 1 ? 10.664 36.219 10.453 1 29.8 1 MET B CA 1
ATOM 1207 C C . MET B 1 1 ? 9.617 35.125 10.562 1 29.8 1 MET B C 1
ATOM 1209 O O . MET B 1 1 ? 8.844 35.094 11.516 1 29.8 1 MET B O 1
ATOM 1213 N N . SER B 1 2 ? 8.883 34.812 9.586 1 40.56 2 SER B N 1
ATOM 1214 C CA . SER B 1 2 ? 7.758 33.875 9.586 1 40.56 2 SER B CA 1
ATOM 1215 C C . SER B 1 2 ? 7.984 32.75 10.586 1 40.56 2 SER B C 1
ATOM 1217 O O . SER B 1 2 ? 9.062 32.156 10.625 1 40.56 2 SER B O 1
ATOM 1219 N N . LYS B 1 3 ? 7.562 32.906 11.797 1 44 3 LYS B N 1
ATOM 1220 C CA . LYS B 1 3 ? 7.766 32.156 13.031 1 44 3 LYS B CA 1
ATOM 1221 C C . LYS B 1 3 ? 7.945 30.672 12.75 1 44 3 LYS B C 1
ATOM 1223 O O . LYS B 1 3 ? 7.035 30.016 12.242 1 44 3 LYS B O 1
ATOM 1228 N N . LYS B 1 4 ? 9.109 30.188 12.258 1 52.22 4 LYS B N 1
ATOM 1229 C CA . LYS B 1 4 ? 9.586 28.812 12.086 1 52.22 4 LYS B CA 1
ATOM 1230 C C . LYS B 1 4 ? 9.047 27.906 13.195 1 52.22 4 LYS B C 1
ATOM 1232 O O . LYS B 1 4 ? 9.586 27.891 14.305 1 52.22 4 LYS B O 1
ATOM 1237 N N . GLU B 1 5 ? 7.863 27.812 13.359 1 56.31 5 GLU B N 1
ATOM 1238 C CA . GLU B 1 5 ? 7.316 27.125 14.516 1 56.31 5 GLU B CA 1
ATOM 1239 C C . GLU B 1 5 ? 7.871 25.703 14.625 1 56.31 5 GLU B C 1
ATOM 1241 O O . GLU B 1 5 ? 7.777 24.922 13.672 1 56.31 5 GLU B O 1
ATOM 1246 N N . LYS B 1 6 ? 9.031 25.641 15.359 1 73.88 6 LYS B N 1
ATOM 1247 C CA . LYS B 1 6 ? 9.727 24.406 15.727 1 73.88 6 LYS B CA 1
ATOM 1248 C C . LYS B 1 6 ? 8.75 23.344 16.203 1 73.88 6 LYS B C 1
ATOM 1250 O O . LYS B 1 6 ? 7.746 23.672 16.859 1 73.88 6 LYS B O 1
ATOM 1255 N N . LEU B 1 7 ? 8.805 22.219 15.602 1 90.44 7 LEU B N 1
ATOM 1256 C CA . LEU B 1 7 ? 7.992 21.094 16.031 1 90.44 7 LEU B CA 1
ATOM 1257 C C . LEU B 1 7 ? 8.164 20.844 17.531 1 90.44 7 LEU B C 1
ATOM 1259 O O . LEU B 1 7 ? 9.289 20.703 18.016 1 90.44 7 LEU B O 1
ATOM 1263 N N . GLY B 1 8 ? 7.102 21 18.266 1 94.19 8 GLY B N 1
ATOM 1264 C CA . GLY B 1 8 ? 7.133 20.641 19.672 1 94.19 8 GLY B CA 1
ATOM 1265 C C . GLY B 1 8 ? 7.254 19.141 19.906 1 94.19 8 GLY B C 1
ATOM 1266 O O . GLY B 1 8 ? 7.367 18.375 18.953 1 94.19 8 GLY B O 1
ATOM 1267 N N . LYS B 1 9 ? 7.324 18.75 21.172 1 96 9 LYS B N 1
ATOM 1268 C CA . LYS B 1 9 ? 7.492 17.359 21.562 1 96 9 LYS B CA 1
ATOM 1269 C C . LYS B 1 9 ? 6.328 16.5 21.062 1 96 9 LYS B C 1
ATOM 1271 O O . LYS B 1 9 ? 6.535 15.391 20.562 1 96 9 LYS B O 1
ATOM 1276 N N . ALA B 1 10 ? 5.117 16.969 21.203 1 97.38 10 ALA B N 1
ATOM 1277 C CA . ALA B 1 10 ? 3.936 16.219 20.781 1 97.38 10 ALA B CA 1
ATOM 1278 C C . ALA B 1 10 ? 3.939 15.984 19.281 1 97.38 10 ALA B C 1
ATOM 1280 O O . ALA B 1 10 ? 3.627 14.883 18.812 1 97.38 10 ALA B O 1
ATOM 1281 N N . GLU B 1 11 ? 4.316 17 18.531 1 97.62 11 GLU B N 1
ATOM 1282 C CA . GLU B 1 11 ? 4.375 16.891 17.078 1 97.62 11 GLU B CA 1
ATOM 1283 C C . GLU B 1 11 ? 5.465 15.922 16.641 1 97.62 11 GLU B C 1
ATOM 1285 O O . GLU B 1 11 ? 5.262 15.117 15.727 1 97.62 11 GLU B O 1
ATOM 1290 N N . ARG B 1 12 ? 6.59 15.992 17.328 1 97.56 12 ARG B N 1
ATOM 1291 C CA . ARG B 1 12 ? 7.688 15.086 17 1 97.56 12 ARG B CA 1
ATOM 1292 C C . ARG B 1 12 ? 7.309 13.641 17.312 1 97.56 12 ARG B C 1
ATOM 1294 O O . ARG B 1 12 ? 7.625 12.734 16.531 1 97.56 12 ARG B O 1
ATOM 1301 N N . SER B 1 13 ? 6.645 13.453 18.406 1 98.12 13 SER B N 1
ATOM 1302 C CA . SER B 1 13 ? 6.176 12.117 18.75 1 98.12 13 SER B CA 1
ATOM 1303 C C . SER B 1 13 ? 5.164 11.602 17.734 1 98.12 13 SER B C 1
ATOM 1305 O O . SER B 1 13 ? 5.199 10.43 17.359 1 98.12 13 SER B O 1
ATOM 1307 N N . PHE B 1 14 ? 4.281 12.469 17.297 1 98.56 14 PHE B N 1
ATOM 1308 C CA . PHE B 1 14 ? 3.287 12.109 16.297 1 98.56 14 PHE B CA 1
ATOM 1309 C C . PHE B 1 14 ? 3.963 11.664 15 1 98.56 14 PHE B C 1
ATOM 1311 O O . PHE B 1 14 ? 3.602 10.641 14.422 1 98.56 14 PHE B O 1
ATOM 1318 N N . ILE B 1 15 ? 4.941 12.398 14.562 1 98.44 15 ILE B N 1
ATOM 1319 C CA . ILE B 1 15 ? 5.672 12.125 13.336 1 98.44 15 ILE B CA 1
ATOM 1320 C C . ILE B 1 15 ? 6.406 10.789 13.453 1 98.44 15 ILE B C 1
ATOM 1322 O O . ILE B 1 15 ? 6.363 9.961 12.539 1 98.44 15 ILE B O 1
ATOM 1326 N N . ALA B 1 16 ? 6.984 10.562 14.617 1 98.31 16 ALA B N 1
ATOM 1327 C CA . ALA B 1 16 ? 7.668 9.297 14.875 1 98.31 16 ALA B CA 1
ATOM 1328 C C . ALA B 1 16 ? 6.68 8.133 14.867 1 98.31 16 ALA B C 1
ATOM 1330 O O . ALA B 1 16 ? 6.98 7.059 14.336 1 98.31 16 ALA B O 1
ATOM 1331 N N . ASP B 1 17 ? 5.539 8.312 15.414 1 98.44 17 ASP B N 1
ATOM 1332 C CA . ASP B 1 17 ? 4.52 7.27 15.469 1 98.44 17 ASP B CA 1
ATOM 1333 C C . ASP B 1 17 ? 3.992 6.945 14.07 1 98.44 17 ASP B C 1
ATOM 1335 O O . ASP B 1 17 ? 3.693 5.785 13.773 1 98.44 17 ASP B O 1
ATOM 1339 N N . MET B 1 18 ? 3.885 7.98 13.234 1 98.44 18 MET B N 1
ATOM 1340 C CA . MET B 1 18 ? 3.492 7.734 11.852 1 98.44 18 MET B CA 1
ATOM 1341 C C . MET B 1 18 ? 4.496 6.824 11.148 1 98.44 18 MET B C 1
ATOM 1343 O O . MET B 1 18 ? 4.109 5.91 10.422 1 98.44 18 MET B O 1
ATOM 1347 N N . ALA B 1 19 ? 5.754 7.078 11.375 1 98.12 19 ALA B N 1
ATOM 1348 C CA . ALA B 1 19 ? 6.797 6.23 10.797 1 98.12 19 ALA B CA 1
ATOM 1349 C C . ALA B 1 19 ? 6.699 4.805 11.328 1 98.12 19 ALA B C 1
ATOM 1351 O O . ALA B 1 19 ? 6.867 3.842 10.57 1 98.12 19 ALA B O 1
ATOM 1352 N N . ARG B 1 20 ? 6.383 4.609 12.609 1 97.62 20 ARG B N 1
ATOM 1353 C CA . ARG B 1 20 ? 6.238 3.285 13.195 1 97.62 20 ARG B CA 1
ATOM 1354 C C . ARG B 1 20 ? 5.09 2.52 12.547 1 97.62 20 ARG B C 1
ATOM 1356 O O . ARG B 1 20 ? 5.18 1.305 12.352 1 97.62 20 ARG B O 1
ATOM 1363 N N . VAL B 1 21 ? 4.086 3.219 12.219 1 96.69 21 VAL B N 1
ATOM 1364 C CA . VAL B 1 21 ? 2.9 2.594 11.641 1 96.69 21 VAL B CA 1
ATOM 1365 C C . VAL B 1 21 ? 3.178 2.195 10.195 1 96.69 21 VAL B C 1
ATOM 1367 O O . VAL B 1 21 ? 2.793 1.109 9.758 1 96.69 21 VAL B O 1
ATOM 1370 N N . LEU B 1 22 ? 3.91 3.018 9.461 1 95.19 22 LEU B N 1
ATOM 1371 C CA . LEU B 1 22 ? 3.943 2.873 8.008 1 95.19 22 LEU B CA 1
ATOM 1372 C C . LEU B 1 22 ? 5.156 2.059 7.574 1 95.19 22 LEU B C 1
ATOM 1374 O O . LEU B 1 22 ? 5.109 1.364 6.555 1 95.19 22 LEU B O 1
ATOM 1378 N N . THR B 1 23 ? 6.219 2.055 8.344 1 93.81 23 THR B N 1
ATOM 1379 C CA . THR B 1 23 ? 7.473 1.443 7.918 1 93.81 23 THR B CA 1
ATOM 1380 C C . THR B 1 23 ? 7.324 -0.07 7.793 1 93.81 23 THR B C 1
ATOM 1382 O O . THR B 1 23 ? 7.867 -0.68 6.871 1 93.81 23 THR B O 1
ATOM 1385 N N . PRO B 1 24 ? 6.574 -0.762 8.664 1 88.12 24 PRO B N 1
ATOM 1386 C CA . PRO B 1 24 ? 6.387 -2.203 8.484 1 88.12 24 PRO B CA 1
ATOM 1387 C C . PRO B 1 24 ? 5.707 -2.547 7.16 1 88.12 24 PRO B C 1
ATOM 1389 O O . PRO B 1 24 ? 5.734 -3.701 6.73 1 88.12 24 PRO B O 1
ATOM 1392 N N . TRP B 1 25 ? 5.164 -1.571 6.551 1 86.12 25 TRP B N 1
ATOM 1393 C CA . TRP B 1 25 ? 4.477 -1.781 5.281 1 86.12 25 TRP B CA 1
ATOM 1394 C C . TRP B 1 25 ? 5.355 -1.356 4.109 1 86.12 25 TRP B C 1
ATOM 1396 O O . TRP B 1 25 ? 4.855 -1.128 3.006 1 86.12 25 TRP B O 1
ATOM 1406 N N . GLY B 1 26 ? 6.59 -1.066 4.41 1 84.12 26 GLY B N 1
ATOM 1407 C CA . GLY B 1 26 ? 7.559 -0.827 3.352 1 84.12 26 GLY B CA 1
ATOM 1408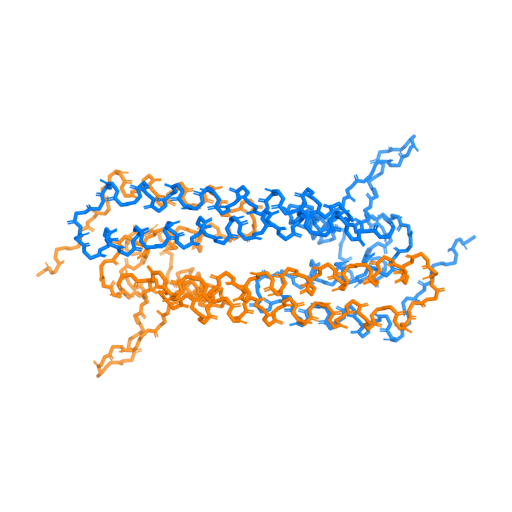 C C . GLY B 1 26 ? 7.707 0.641 2.998 1 84.12 26 GLY B C 1
ATOM 1409 O O . GLY B 1 26 ? 8.438 0.991 2.07 1 84.12 26 GLY B O 1
ATOM 1410 N N . VAL B 1 27 ? 7.051 1.489 3.668 1 90.88 27 VAL B N 1
ATOM 1411 C CA . VAL B 1 27 ? 7.242 2.918 3.441 1 90.88 27 VAL B CA 1
ATOM 1412 C C . VAL B 1 27 ? 8.562 3.367 4.055 1 90.88 27 VAL B C 1
ATOM 1414 O O . VAL B 1 27 ? 8.797 3.17 5.25 1 90.88 27 VAL B O 1
ATOM 1417 N N . PRO B 1 28 ? 9.352 3.986 3.264 1 92.69 28 PRO B N 1
ATOM 1418 C CA . PRO B 1 28 ? 10.617 4.445 3.834 1 92.69 28 PRO B CA 1
ATOM 1419 C C . PRO B 1 28 ? 10.422 5.422 4.996 1 92.69 28 PRO B C 1
ATOM 1421 O O . PRO B 1 28 ? 9.516 6.254 4.961 1 92.69 28 PRO B O 1
ATOM 1424 N N . PRO B 1 29 ? 11.305 5.352 5.941 1 96.44 29 PRO B N 1
ATOM 1425 C CA . PRO B 1 29 ? 11.148 6.18 7.137 1 96.44 29 PRO B CA 1
ATOM 1426 C C . PRO B 1 29 ? 11.031 7.668 6.812 1 96.44 29 PRO B C 1
ATOM 1428 O O . PRO B 1 29 ? 10.164 8.359 7.363 1 96.44 29 PRO B O 1
ATOM 1431 N N . ALA B 1 30 ? 11.82 8.148 5.926 1 97.62 30 ALA B N 1
ATOM 1432 C CA . ALA B 1 30 ? 11.781 9.57 5.57 1 97.62 30 ALA B CA 1
ATOM 1433 C C . ALA B 1 30 ? 10.422 9.953 4.996 1 97.62 30 ALA B C 1
ATOM 1435 O O . ALA B 1 30 ? 9.883 11.016 5.316 1 97.62 30 ALA B O 1
ATOM 1436 N N . ALA B 1 31 ? 9.867 9.07 4.188 1 97.38 31 ALA B N 1
ATOM 1437 C CA . ALA B 1 31 ? 8.555 9.336 3.596 1 97.38 31 ALA B CA 1
ATOM 1438 C C . ALA B 1 31 ? 7.453 9.258 4.648 1 97.38 31 ALA B C 1
ATOM 1440 O O . ALA B 1 31 ? 6.527 10.07 4.641 1 97.38 31 ALA B O 1
ATOM 1441 N N . ALA B 1 32 ? 7.582 8.305 5.543 1 98.12 32 ALA B N 1
ATOM 1442 C CA . ALA B 1 32 ? 6.602 8.156 6.613 1 98.12 32 ALA B CA 1
ATOM 1443 C C . ALA B 1 32 ? 6.613 9.367 7.543 1 98.12 32 ALA B C 1
ATOM 1445 O O . ALA B 1 32 ? 5.559 9.883 7.914 1 98.12 32 ALA B O 1
ATOM 1446 N N . GLN B 1 33 ? 7.801 9.82 7.879 1 98.56 33 GLN B N 1
ATOM 1447 C CA . GLN B 1 33 ? 7.934 11 8.727 1 98.56 33 GLN B CA 1
ATOM 1448 C C . GLN B 1 33 ? 7.422 12.25 8.008 1 98.56 33 GLN B C 1
ATOM 1450 O O . GLN B 1 33 ? 6.746 13.078 8.617 1 98.56 33 GLN B O 1
ATOM 1455 N N . LEU B 1 34 ? 7.75 12.312 6.785 1 98.69 34 LEU B N 1
ATOM 1456 C CA . LEU B 1 34 ? 7.27 13.453 6.016 1 98.69 34 LEU B CA 1
ATOM 1457 C C . LEU B 1 34 ? 5.746 13.477 5.977 1 98.69 34 LEU B C 1
ATOM 1459 O O . LEU B 1 34 ? 5.137 14.547 6.082 1 98.69 34 LEU B O 1
ATOM 1463 N N . TYR B 1 35 ? 5.148 12.359 5.797 1 98.56 35 TYR B N 1
ATOM 1464 C CA . TYR B 1 35 ? 3.693 12.297 5.801 1 98.56 35 TYR B CA 1
ATOM 1465 C C . TYR B 1 35 ? 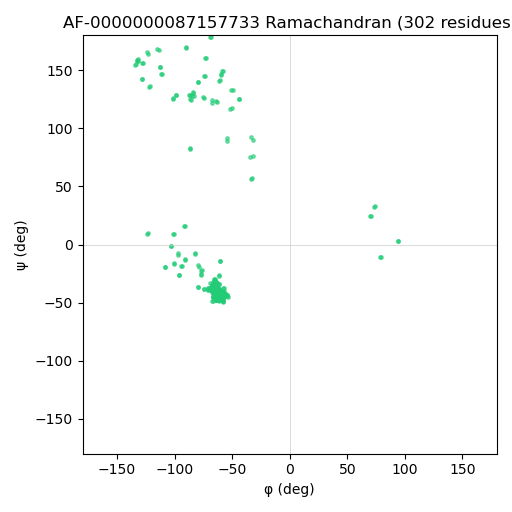3.129 12.812 7.121 1 98.56 35 TYR B C 1
ATOM 1467 O O . TYR B 1 35 ? 2.223 13.648 7.129 1 98.56 35 TYR B O 1
ATOM 1475 N N . GLY B 1 36 ? 3.674 12.305 8.195 1 98.62 36 GLY B N 1
ATOM 1476 C CA . GLY B 1 36 ? 3.26 12.805 9.5 1 98.62 36 GLY B CA 1
ATOM 1477 C C . GLY B 1 36 ? 3.393 14.312 9.625 1 98.62 36 GLY B C 1
ATOM 1478 O O . GLY B 1 36 ? 2.49 14.977 10.141 1 98.62 36 GLY B O 1
ATOM 1479 N N . TYR B 1 37 ? 4.48 14.82 9.148 1 98.69 37 TYR B N 1
ATOM 1480 C CA . TYR B 1 37 ? 4.73 16.25 9.203 1 98.69 37 TYR B CA 1
ATOM 1481 C C . TYR B 1 37 ? 3.699 17.016 8.391 1 98.69 37 TYR B C 1
ATOM 1483 O O . TYR B 1 37 ? 3.098 17.984 8.875 1 98.69 37 TYR B O 1
ATOM 1491 N N . LEU B 1 38 ? 3.461 16.562 7.168 1 98.38 38 LEU B N 1
ATOM 1492 C CA . LEU B 1 38 ? 2.529 17.25 6.285 1 98.38 38 LEU B CA 1
ATOM 1493 C C . LEU B 1 38 ? 1.118 17.234 6.867 1 98.38 38 LEU B C 1
ATOM 1495 O O . LEU B 1 38 ? 0.358 18.188 6.684 1 98.38 38 LEU B O 1
ATOM 1499 N N . LEU B 1 39 ? 0.784 16.219 7.547 1 98.38 39 LEU B N 1
ATOM 1500 C CA . LEU B 1 39 ? -0.54 16.094 8.148 1 98.38 39 LEU B CA 1
ATOM 1501 C C . LEU B 1 39 ? -0.777 17.219 9.156 1 98.38 39 LEU B C 1
ATOM 1503 O O . LEU B 1 39 ? -1.915 17.656 9.352 1 98.38 39 LEU B O 1
ATOM 1507 N N . LEU B 1 40 ? 0.271 17.719 9.711 1 98.12 40 LEU B N 1
ATOM 1508 C CA . LEU B 1 40 ? 0.145 18.703 10.766 1 98.12 40 LEU B CA 1
ATOM 1509 C C . LEU B 1 40 ? 0.294 20.125 10.203 1 98.12 40 LEU B C 1
ATOM 1511 O O . LEU B 1 40 ? 0.101 21.109 10.922 1 98.12 40 LEU B O 1
ATOM 1515 N N . CYS B 1 41 ? 0.652 20.203 8.961 1 97.38 41 CYS B N 1
ATOM 1516 C CA . CYS B 1 41 ? 0.866 21.516 8.352 1 97.38 41 CYS B CA 1
ATOM 1517 C C . CYS B 1 41 ? -0.448 22.094 7.855 1 97.38 41 CYS B C 1
ATOM 1519 O O . CYS B 1 41 ? -1.16 21.469 7.066 1 97.38 41 CYS B O 1
ATOM 1521 N N . PRO B 1 42 ? -0.767 23.281 8.234 1 96.06 42 PRO B N 1
ATOM 1522 C CA . PRO B 1 42 ? -2.002 23.906 7.754 1 96.06 42 PRO B CA 1
ATOM 1523 C C . PRO B 1 42 ? -1.875 24.453 6.336 1 96.06 42 PRO B C 1
ATOM 1525 O O . PRO B 1 42 ? -2.883 24.781 5.699 1 96.06 42 PRO B O 1
ATOM 1528 N N . ARG B 1 43 ? -0.67 24.672 5.852 1 94.44 43 ARG B N 1
ATOM 1529 C CA . ARG B 1 43 ? -0.393 25.172 4.512 1 94.44 43 ARG B CA 1
ATOM 1530 C C . ARG B 1 43 ? 0.678 24.344 3.818 1 94.44 43 ARG B C 1
ATOM 1532 O O . ARG B 1 43 ? 1.445 23.641 4.477 1 94.44 43 ARG B O 1
ATOM 1539 N N . PRO B 1 44 ? 0.715 24.422 2.471 1 96.69 44 PRO B N 1
ATOM 1540 C CA . PRO B 1 44 ? 1.813 23.75 1.772 1 96.69 44 PRO B CA 1
ATOM 1541 C C . PRO B 1 44 ? 3.188 24.25 2.215 1 96.69 44 PRO B C 1
ATOM 1543 O O . PRO B 1 44 ? 3.334 25.422 2.59 1 96.69 44 PRO B O 1
ATOM 1546 N N . VAL B 1 45 ? 4.133 23.406 2.166 1 96.75 45 VAL B N 1
ATOM 1547 C CA . VAL B 1 45 ? 5.469 23.75 2.641 1 96.75 45 VAL B CA 1
ATOM 1548 C C . VAL B 1 45 ? 6.5 23.422 1.562 1 96.75 45 VAL B C 1
ATOM 1550 O O . VAL B 1 45 ? 6.27 22.562 0.712 1 96.75 45 VAL B O 1
ATOM 1553 N N . SER B 1 46 ? 7.602 24.062 1.619 1 96.19 46 SER B N 1
ATOM 1554 C CA . SER B 1 46 ? 8.68 23.859 0.658 1 96.19 46 SER B CA 1
ATOM 1555 C C . SER B 1 46 ? 9.633 22.766 1.113 1 96.19 46 SER B C 1
ATOM 1557 O O . SER B 1 46 ? 9.578 22.328 2.264 1 96.19 46 SER B O 1
ATOM 1559 N N . LEU B 1 47 ? 10.523 22.391 0.164 1 96.12 47 LEU B N 1
ATOM 1560 C CA . LEU B 1 47 ? 11.562 21.422 0.517 1 96.12 47 LEU B CA 1
ATOM 1561 C C . LEU B 1 47 ? 12.453 21.969 1.624 1 96.12 47 LEU B C 1
ATOM 1563 O O . LEU B 1 47 ? 12.891 21.219 2.5 1 96.12 47 LEU B O 1
ATOM 1567 N N . ASP B 1 48 ? 12.695 23.281 1.636 1 95.44 48 ASP B N 1
ATOM 1568 C CA . ASP B 1 48 ? 13.523 23.891 2.666 1 95.44 48 ASP B CA 1
ATOM 1569 C C . ASP B 1 48 ? 12.867 23.781 4.039 1 95.44 48 ASP B C 1
ATOM 1571 O O . ASP B 1 48 ? 13.531 23.453 5.027 1 95.44 48 ASP B O 1
ATOM 1575 N N . GLU B 1 49 ? 11.641 24.031 4.086 1 96.06 49 GLU B N 1
ATOM 1576 C CA . GLU B 1 49 ? 10.914 23.922 5.344 1 96.06 49 GLU B CA 1
ATOM 1577 C C . GLU B 1 49 ? 10.883 22.469 5.844 1 96.06 49 GLU B C 1
ATOM 1579 O O . GLU B 1 49 ? 11 22.219 7.043 1 96.06 49 GLU B O 1
ATOM 1584 N N . ILE B 1 50 ? 10.695 21.547 4.918 1 97.75 50 ILE B N 1
ATOM 1585 C CA . ILE B 1 50 ? 10.68 20.125 5.258 1 97.75 50 ILE B CA 1
ATOM 1586 C C . ILE B 1 50 ? 12.031 19.719 5.848 1 97.75 50 ILE B C 1
ATOM 1588 O O . ILE B 1 50 ? 12.094 19.109 6.914 1 97.75 50 ILE B O 1
ATOM 1592 N N . THR B 1 51 ? 13.141 20.109 5.18 1 97.5 51 THR B N 1
ATOM 1593 C C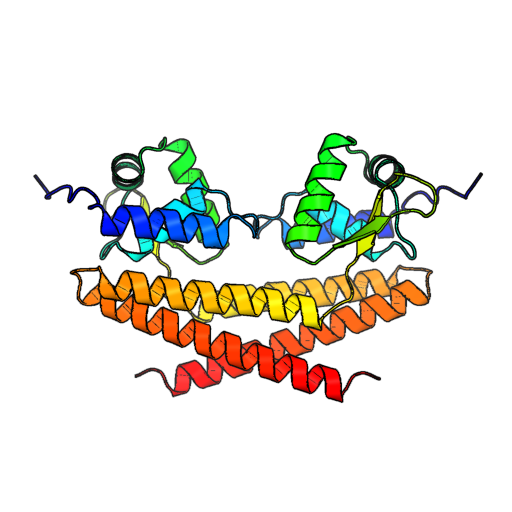A . THR B 1 51 ? 14.484 19.766 5.625 1 97.5 51 THR B CA 1
ATOM 1594 C C . THR B 1 51 ? 14.773 20.359 7 1 97.5 51 THR B C 1
ATOM 1596 O O . THR B 1 51 ? 15.344 19.703 7.867 1 97.5 51 THR B O 1
ATOM 1599 N N . ASP B 1 52 ? 14.352 21.562 7.242 1 96.25 52 ASP B N 1
ATOM 1600 C CA . ASP B 1 52 ? 14.57 22.25 8.516 1 96.25 52 ASP B CA 1
ATOM 1601 C C . ASP B 1 52 ? 13.805 21.562 9.648 1 96.25 52 ASP B C 1
ATOM 1603 O O . ASP B 1 52 ? 14.336 21.406 10.75 1 96.25 52 ASP B O 1
ATOM 1607 N N . SER B 1 53 ? 12.594 21.141 9.352 1 96.62 53 SER B N 1
ATOM 1608 C CA . SER B 1 53 ? 11.719 20.594 10.391 1 96.62 53 SER B CA 1
ATOM 1609 C C . SER B 1 53 ? 12.07 19.141 10.703 1 96.62 53 SER B C 1
ATOM 1611 O O . SER B 1 53 ? 12.016 18.734 11.867 1 96.62 53 SER B O 1
ATOM 1613 N N . LEU B 1 54 ? 12.453 18.375 9.68 1 97.19 54 LEU B N 1
ATOM 1614 C CA . LEU B 1 54 ? 12.648 16.953 9.867 1 97.19 54 LEU B CA 1
ATOM 1615 C C . LEU B 1 54 ? 14.125 16.609 10.016 1 97.19 54 LEU B C 1
ATOM 1617 O O . LEU B 1 54 ? 14.477 15.5 10.438 1 97.19 54 LEU B O 1
ATOM 1621 N N . GLY B 1 55 ? 15.008 17.5 9.656 1 96.44 55 GLY B N 1
ATOM 1622 C CA . GLY B 1 55 ? 16.438 17.281 9.797 1 96.44 55 GLY B CA 1
ATOM 1623 C C . GLY B 1 55 ? 17 16.297 8.789 1 96.44 55 GLY B C 1
ATOM 1624 O O . GLY B 1 55 ? 17.859 15.477 9.125 1 96.44 55 GLY B O 1
ATOM 1625 N N . ILE B 1 56 ? 16.438 16.266 7.629 1 96.88 56 ILE B N 1
ATOM 1626 C CA . ILE B 1 56 ? 16.922 15.414 6.555 1 96.88 56 ILE B CA 1
ATOM 1627 C C . ILE B 1 56 ? 17.469 16.266 5.406 1 96.88 56 ILE B C 1
ATOM 1629 O O . ILE B 1 56 ? 17.25 17.484 5.379 1 96.88 56 ILE B O 1
ATOM 1633 N N . SER B 1 57 ? 18.156 15.68 4.508 1 97.25 57 SER B N 1
ATOM 1634 C CA . SER B 1 57 ? 18.703 16.406 3.365 1 97.25 57 SER B CA 1
ATOM 1635 C C . SER B 1 57 ? 17.625 16.781 2.369 1 97.25 57 SER B C 1
ATOM 1637 O O . SER B 1 57 ? 16.531 16.203 2.375 1 97.25 57 SER B O 1
ATOM 1639 N N . LYS B 1 58 ? 17.875 17.75 1.511 1 96.25 58 LYS B N 1
ATOM 1640 C CA . LYS B 1 58 ? 16.953 18.156 0.451 1 96.25 58 LYS B CA 1
ATOM 1641 C C . LYS B 1 58 ? 16.703 17 -0.521 1 96.25 58 LYS B C 1
ATOM 1643 O O . LYS B 1 58 ? 15.586 16.844 -1.026 1 96.25 58 LYS B O 1
ATOM 1648 N N . SER B 1 59 ? 17.734 16.281 -0.798 1 96.69 59 SER B N 1
ATOM 1649 C CA . SER B 1 59 ? 17.594 15.125 -1.677 1 96.69 59 SER B CA 1
ATOM 1650 C C . SER B 1 59 ? 16.641 14.094 -1.082 1 96.69 59 SER B C 1
ATOM 1652 O O . SER B 1 59 ? 15.727 13.625 -1.762 1 96.69 59 SER B O 1
ATOM 1654 N N . SER B 1 60 ? 16.781 13.75 0.212 1 96.69 60 SER B N 1
ATOM 1655 C CA . SER B 1 60 ? 15.898 12.812 0.897 1 96.69 60 SER B CA 1
ATOM 1656 C C . SER B 1 60 ? 14.469 13.328 0.945 1 96.69 60 SER B C 1
ATOM 1658 O O . SER B 1 60 ? 13.516 12.57 0.729 1 96.69 60 SER B O 1
ATOM 1660 N N . ALA B 1 61 ? 14.391 14.609 1.203 1 97.81 61 ALA B N 1
ATOM 1661 C CA . ALA B 1 61 ? 13.07 15.227 1.249 1 97.81 61 ALA B CA 1
ATOM 1662 C C . ALA B 1 61 ? 12.375 15.148 -0.107 1 97.81 61 ALA B C 1
ATOM 1664 O O . ALA B 1 61 ? 11.18 14.859 -0.183 1 97.81 61 ALA B O 1
ATOM 1665 N N . SER B 1 62 ? 13.094 15.406 -1.124 1 97.19 62 SER B N 1
ATOM 1666 C CA . SER B 1 62 ? 12.531 15.375 -2.471 1 97.19 62 SER B CA 1
ATOM 1667 C C . SER B 1 62 ? 12.062 13.977 -2.842 1 97.19 62 SER B C 1
ATOM 1669 O O . SER B 1 62 ? 10.969 13.805 -3.383 1 97.19 62 SER B O 1
ATOM 1671 N N . VAL B 1 63 ? 12.844 13.039 -2.541 1 95.31 63 VAL B N 1
ATOM 1672 C CA . VAL B 1 63 ? 12.5 11.648 -2.838 1 95.31 63 VAL B CA 1
ATOM 1673 C C . VAL B 1 63 ? 11.266 11.242 -2.035 1 95.31 63 VAL B C 1
ATOM 1675 O O . VAL B 1 63 ? 10.336 10.641 -2.576 1 95.31 63 VAL B O 1
ATOM 1678 N N . ALA B 1 64 ? 11.273 11.547 -0.779 1 97.06 64 ALA B N 1
ATOM 1679 C CA . ALA B 1 64 ? 10.141 11.25 0.093 1 97.06 64 ALA B CA 1
ATOM 1680 C C . ALA B 1 64 ? 8.859 11.898 -0.425 1 97.06 64 ALA B C 1
ATOM 1682 O O . ALA B 1 64 ? 7.809 11.258 -0.473 1 97.06 64 ALA B O 1
ATOM 1683 N N . ALA B 1 65 ? 8.969 13.141 -0.818 1 97.44 65 ALA B N 1
ATOM 1684 C CA . ALA B 1 65 ? 7.812 13.875 -1.323 1 97.44 65 ALA B CA 1
ATOM 1685 C C . ALA B 1 65 ? 7.273 13.234 -2.602 1 97.44 65 ALA B C 1
ATOM 1687 O O . ALA B 1 65 ? 6.062 13.07 -2.76 1 97.44 65 ALA B O 1
ATOM 1688 N N . ARG B 1 66 ? 8.086 12.906 -3.455 1 94.19 66 ARG B N 1
ATOM 1689 C CA . ARG B 1 66 ? 7.68 12.281 -4.707 1 94.19 66 ARG B CA 1
ATOM 1690 C C . ARG B 1 66 ? 7.012 10.93 -4.457 1 94.19 66 ARG B C 1
ATOM 1692 O O . ARG B 1 66 ? 6.043 10.578 -5.129 1 94.19 66 ARG B O 1
ATOM 1699 N N . LEU B 1 67 ? 7.531 10.227 -3.504 1 92.69 67 LEU B N 1
ATOM 1700 C CA . LEU B 1 67 ? 6.926 8.953 -3.146 1 92.69 67 LEU B CA 1
ATOM 1701 C C . LEU B 1 67 ? 5.512 9.148 -2.609 1 92.69 67 LEU B C 1
ATOM 1703 O O . LEU B 1 67 ? 4.586 8.438 -3.008 1 92.69 67 LEU B O 1
ATOM 1707 N N . LEU B 1 68 ? 5.363 10.125 -1.769 1 94.94 68 LEU B N 1
ATOM 1708 C CA . LEU B 1 68 ? 4.043 10.398 -1.218 1 94.94 68 LEU B CA 1
ATOM 1709 C C . LEU B 1 68 ? 3.076 10.836 -2.314 1 94.94 68 LEU B C 1
ATOM 1711 O O . LEU B 1 68 ? 1.886 10.516 -2.26 1 94.94 68 LEU B O 1
ATOM 1715 N N . GLU B 1 69 ? 3.602 11.508 -3.312 1 92.88 69 GLU B N 1
ATOM 1716 C CA . GLU B 1 69 ? 2.781 11.883 -4.461 1 92.88 69 GLU B CA 1
ATOM 1717 C C . GLU B 1 69 ? 2.328 10.648 -5.238 1 92.88 69 GLU B C 1
ATOM 1719 O O . GLU B 1 69 ? 1.164 10.547 -5.633 1 92.88 69 GLU B O 1
ATOM 1724 N N . SER B 1 70 ? 3.186 9.781 -5.402 1 88.12 70 SER B N 1
ATOM 1725 C CA . SER B 1 70 ? 2.861 8.57 -6.145 1 88.12 70 SER B CA 1
ATOM 1726 C C . SER B 1 70 ? 1.814 7.734 -5.41 1 88.12 70 SER B C 1
ATOM 1728 O O . SER B 1 70 ? 1.01 7.047 -6.039 1 88.12 70 SER B O 1
ATOM 1730 N N . TYR B 1 71 ? 1.832 7.855 -4.043 1 87.75 71 TYR B N 1
ATOM 1731 C CA . TYR B 1 71 ? 0.833 7.172 -3.23 1 87.75 71 TYR B CA 1
ATOM 1732 C C . TYR B 1 71 ? -0.462 7.973 -3.172 1 87.75 71 TYR B C 1
ATOM 1734 O O . TYR B 1 71 ? -1.44 7.535 -2.559 1 87.75 71 TYR B O 1
ATOM 1742 N N . THR B 1 72 ? -0.464 9.18 -3.691 1 89.81 72 THR B N 1
ATOM 1743 C CA . THR B 1 72 ? -1.578 10.117 -3.686 1 89.81 72 THR B CA 1
ATOM 1744 C C . THR B 1 72 ? -1.833 10.648 -2.277 1 89.81 72 THR B C 1
ATOM 1746 O O . THR B 1 72 ? -2.951 11.047 -1.952 1 89.81 72 THR B O 1
ATOM 1749 N N . LEU B 1 73 ? -0.791 10.602 -1.472 1 94.31 73 LEU B N 1
ATOM 1750 C CA . LEU B 1 73 ? -0.91 11.07 -0.094 1 94.31 73 LEU B CA 1
ATOM 1751 C C . LEU B 1 73 ? -0.484 12.531 0.024 1 94.31 73 LEU B C 1
ATOM 1753 O O . LEU B 1 73 ? -0.792 13.195 1.017 1 94.31 73 LEU B O 1
ATOM 1757 N N . ALA B 1 74 ? 0.253 13 -0.979 1 96.25 74 ALA B N 1
ATOM 1758 C CA . ALA B 1 74 ? 0.671 14.398 -1.036 1 96.25 74 ALA B CA 1
ATOM 1759 C C . ALA B 1 74 ? 0.407 14.992 -2.416 1 96.25 74 ALA B C 1
ATOM 1761 O O . ALA B 1 74 ? 0.246 14.266 -3.395 1 96.25 74 ALA B O 1
ATOM 1762 N N . ARG B 1 75 ? 0.318 16.219 -2.449 1 95.5 75 ARG B N 1
ATOM 1763 C CA . ARG B 1 75 ? 0.169 16.984 -3.691 1 95.5 75 ARG B CA 1
ATOM 1764 C C . ARG B 1 75 ? 1.206 18.094 -3.785 1 95.5 75 ARG B C 1
ATOM 1766 O O . ARG B 1 75 ? 1.52 18.734 -2.785 1 95.5 75 ARG B O 1
ATOM 1773 N N . ARG B 1 76 ? 1.645 18.266 -4.934 1 95.25 76 ARG B N 1
ATOM 1774 C CA . ARG B 1 76 ? 2.619 19.297 -5.234 1 95.25 76 ARG B CA 1
ATOM 1775 C C . ARG B 1 76 ? 1.938 20.531 -5.828 1 95.25 76 ARG B C 1
ATOM 1777 O O . ARG B 1 76 ? 1.058 20.406 -6.684 1 95.25 76 ARG B O 1
ATOM 1784 N N . HIS B 1 77 ? 2.225 21.594 -5.273 1 92.25 77 HIS B N 1
ATOM 1785 C CA . HIS B 1 77 ? 1.757 22.891 -5.766 1 92.25 77 HIS B CA 1
ATOM 1786 C C . HIS B 1 77 ? 2.914 23.734 -6.289 1 92.25 77 HIS B C 1
ATOM 1788 O O . HIS B 1 77 ? 4.074 23.484 -5.945 1 92.25 77 HIS B O 1
ATOM 1794 N N . ARG B 1 78 ? 2.523 24.578 -7.215 1 87.5 78 ARG B N 1
ATOM 1795 C CA . ARG B 1 78 ? 3.514 25.562 -7.637 1 87.5 78 ARG B CA 1
ATOM 1796 C C . ARG B 1 78 ? 3.248 26.922 -6.992 1 87.5 78 ARG B C 1
ATOM 1798 O O . ARG B 1 78 ? 2.104 27.375 -6.945 1 87.5 78 ARG B O 1
ATOM 1805 N N . GLU B 1 79 ? 4.309 27.375 -6.363 1 77.06 79 GLU B N 1
ATOM 1806 C CA . GLU B 1 79 ? 4.195 28.719 -5.816 1 77.06 79 GLU B CA 1
ATOM 1807 C C . GLU B 1 79 ? 4.109 29.766 -6.926 1 77.06 79 GLU B C 1
ATOM 1809 O O . GLU B 1 79 ? 4.941 29.781 -7.836 1 77.06 79 GLU B O 1
ATOM 1814 N N . SER B 1 80 ? 3.072 30.438 -6.84 1 78.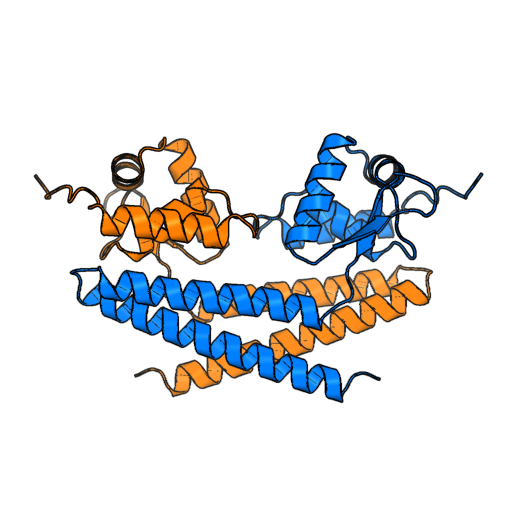31 80 SER B N 1
ATOM 1815 C CA . SER B 1 80 ? 2.873 31.453 -7.867 1 78.31 80 SER B CA 1
ATOM 1816 C C . SER B 1 80 ? 4.113 32.312 -8.039 1 78.31 80 SER B C 1
ATOM 1818 O O . SER B 1 80 ? 4.672 32.812 -7.051 1 78.31 80 SER B O 1
ATOM 1820 N N . GLY B 1 81 ? 4.441 32.469 -9.336 1 78.81 81 GLY B N 1
ATOM 1821 C CA . GLY B 1 81 ? 5.523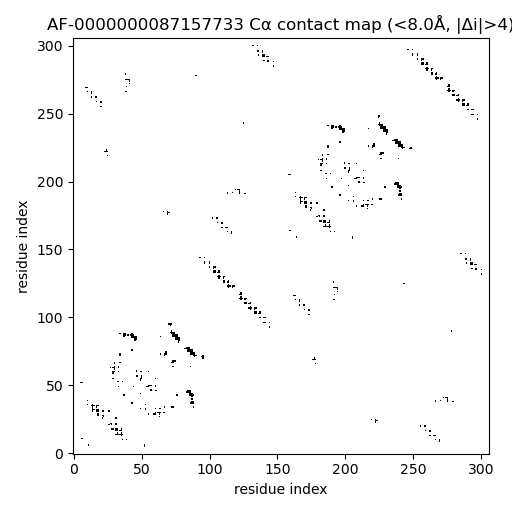 33.375 -9.664 1 78.81 81 GLY B CA 1
ATOM 1822 C C . GLY B 1 81 ? 6.898 32.781 -9.438 1 78.81 81 GLY B C 1
ATOM 1823 O O . GLY B 1 81 ? 7.914 33.469 -9.617 1 78.81 81 GLY B O 1
ATOM 1824 N N . THR B 1 82 ? 6.887 31.672 -8.805 1 81 82 THR B N 1
ATOM 1825 C CA . THR B 1 82 ? 8.18 31.062 -8.562 1 81 82 THR B CA 1
ATOM 1826 C C . THR B 1 82 ? 8.219 29.641 -9.133 1 81 82 THR B C 1
ATOM 1828 O O . THR B 1 82 ? 7.195 29.109 -9.562 1 81 82 THR B O 1
ATOM 1831 N N . LYS B 1 83 ? 9.43 29.156 -9.219 1 80.44 83 LYS B N 1
ATOM 1832 C CA . LYS B 1 83 ? 9.602 27.766 -9.641 1 80.44 83 LYS B CA 1
ATOM 1833 C C . LYS B 1 83 ? 9.633 26.828 -8.438 1 80.44 83 LYS B C 1
ATOM 1835 O O . LYS B 1 83 ? 9.938 25.641 -8.578 1 80.44 83 LYS B O 1
ATOM 1840 N N . ARG B 1 84 ? 9.164 27.391 -7.324 1 88.56 84 ARG B N 1
ATOM 1841 C CA . ARG B 1 84 ? 9.297 26.609 -6.098 1 88.56 84 ARG B CA 1
ATOM 1842 C C . ARG B 1 84 ? 8.102 25.688 -5.902 1 88.56 84 ARG B C 1
ATOM 1844 O O . ARG B 1 84 ? 6.949 26.109 -6.035 1 88.56 84 ARG B O 1
ATOM 1851 N N . ALA B 1 85 ? 8.484 24.438 -5.684 1 93.94 85 ALA B N 1
ATOM 1852 C CA . ALA B 1 85 ? 7.441 23.453 -5.41 1 93.94 85 ALA B CA 1
ATOM 1853 C C . ALA B 1 85 ? 7.047 23.469 -3.936 1 93.94 85 ALA B C 1
ATOM 1855 O O . ALA B 1 85 ? 7.91 23.547 -3.057 1 93.94 85 ALA B O 1
ATOM 1856 N N . LEU B 1 86 ? 5.805 23.516 -3.682 1 96.94 86 LEU B N 1
ATOM 1857 C CA . LEU B 1 86 ? 5.246 23.359 -2.344 1 96.94 86 LEU B CA 1
ATOM 1858 C C . LEU B 1 86 ? 4.469 22.047 -2.238 1 96.94 86 LEU B C 1
ATOM 1860 O O . LEU B 1 86 ? 3.873 21.594 -3.219 1 96.94 86 LEU B O 1
ATOM 1864 N N . TYR B 1 87 ? 4.527 21.484 -1.046 1 97.62 87 TYR B N 1
ATOM 1865 C CA . TYR B 1 87 ? 3.891 20.188 -0.839 1 97.62 87 TYR B CA 1
ATOM 1866 C C . TYR B 1 87 ? 2.854 20.266 0.275 1 97.62 87 TYR B C 1
ATOM 1868 O O . TYR B 1 87 ? 3.08 20.906 1.299 1 97.62 87 TYR B O 1
ATOM 1876 N N . ALA B 1 88 ? 1.714 19.672 0.04 1 97.62 88 ALA B N 1
ATOM 1877 C CA . ALA B 1 88 ? 0.649 19.531 1.031 1 97.62 88 ALA B CA 1
ATOM 1878 C C . ALA B 1 88 ? 0.095 18.109 1.057 1 97.62 88 ALA B C 1
ATOM 1880 O O . ALA B 1 88 ? 0.277 17.344 0.104 1 97.62 88 ALA B O 1
ATOM 1881 N N . VAL B 1 89 ? -0.473 17.734 2.207 1 97.06 89 VAL B N 1
ATOM 1882 C CA . VAL B 1 89 ? -1.169 16.453 2.256 1 97.06 89 VAL B CA 1
ATOM 1883 C C . VAL B 1 89 ? -2.33 16.453 1.265 1 97.06 89 VAL B C 1
ATOM 1885 O O . VAL B 1 89 ? -2.984 17.484 1.069 1 97.06 89 VAL B O 1
ATOM 1888 N N . ALA B 1 90 ? -2.523 15.359 0.629 1 94.19 90 ALA B N 1
ATOM 1889 C CA . ALA B 1 90 ? -3.633 15.227 -0.311 1 94.19 90 ALA B CA 1
ATOM 1890 C C . ALA B 1 90 ? -4.945 14.969 0.423 1 94.19 90 ALA B C 1
ATOM 1892 O O . ALA B 1 90 ? -4.977 14.219 1.4 1 94.19 90 ALA B O 1
ATOM 1893 N N . GLU B 1 91 ? -6.047 15.602 -0.043 1 89.56 91 GLU B N 1
ATOM 1894 C CA . GLU B 1 91 ? -7.371 15.453 0.551 1 89.56 91 GLU B CA 1
ATOM 1895 C C . GLU B 1 91 ? -8.391 14.984 -0.484 1 89.56 91 GLU B C 1
ATOM 1897 O O . GLU B 1 91 ? -9.594 14.961 -0.215 1 89.56 91 GLU B O 1
ATOM 1902 N N . ASP B 1 92 ? -7.871 14.641 -1.573 1 87.94 92 ASP B N 1
ATOM 1903 C CA . ASP B 1 92 ? -8.758 14.195 -2.639 1 87.94 92 ASP B CA 1
ATOM 1904 C C . ASP B 1 92 ? -9.055 12.695 -2.518 1 87.94 92 ASP B C 1
ATOM 1906 O O . ASP B 1 92 ? -8.5 11.891 -3.264 1 87.94 92 ASP B O 1
ATOM 1910 N N . TYR B 1 93 ? -9.977 12.383 -1.705 1 86.81 93 TYR B N 1
ATOM 1911 C CA . TYR B 1 93 ? -10.305 11.008 -1.342 1 86.81 93 TYR B CA 1
ATOM 1912 C C . TYR B 1 93 ? -10.773 10.219 -2.559 1 86.81 93 TYR B C 1
ATOM 1914 O O . TYR B 1 93 ? -10.398 9.062 -2.74 1 86.81 93 TYR B O 1
ATOM 1922 N N . GLU B 1 94 ? -11.5 10.875 -3.389 1 85.38 94 GLU B N 1
ATOM 1923 C CA . GLU B 1 94 ? -12.023 10.188 -4.566 1 85.38 94 GLU B CA 1
ATOM 1924 C C . GLU B 1 94 ? -10.906 9.781 -5.516 1 85.38 94 GLU B C 1
ATOM 1926 O O . GLU B 1 94 ? -10.883 8.648 -6.008 1 85.38 94 GLU B O 1
ATOM 1931 N N . THR B 1 95 ? -10.031 10.695 -5.695 1 86.44 95 THR B N 1
ATOM 1932 C CA . THR B 1 95 ? -8.906 10.398 -6.57 1 86.44 95 THR B CA 1
ATOM 1933 C C . THR B 1 95 ? -8.031 9.297 -5.977 1 86.44 95 THR B C 1
ATOM 1935 O O . THR B 1 95 ? -7.555 8.422 -6.699 1 86.44 95 THR B O 1
ATOM 1938 N N . MET B 1 96 ? -7.828 9.336 -4.727 1 86.81 96 MET B N 1
ATOM 1939 C CA . MET B 1 96 ? -7.051 8.305 -4.043 1 86.81 96 MET B CA 1
ATOM 1940 C C . MET B 1 96 ? -7.672 6.93 -4.258 1 86.81 96 MET B C 1
ATOM 1942 O O . MET B 1 96 ? -6.977 5.984 -4.637 1 86.81 96 MET B O 1
ATOM 1946 N N . ILE B 1 97 ? -8.945 6.789 -4.066 1 88.44 97 ILE B N 1
ATOM 1947 C CA . ILE B 1 97 ? -9.633 5.508 -4.184 1 88.44 97 ILE B CA 1
ATOM 1948 C C . ILE B 1 97 ? -9.648 5.066 -5.645 1 88.44 97 ILE B C 1
ATOM 1950 O O . ILE B 1 97 ? -9.5 3.879 -5.941 1 88.44 97 ILE B O 1
ATOM 1954 N N . GLN B 1 98 ? -9.812 6.051 -6.523 1 89.81 98 GLN B N 1
ATOM 1955 C CA . GLN B 1 98 ? -9.789 5.707 -7.941 1 89.81 98 GLN B CA 1
ATOM 1956 C C . GLN B 1 98 ? -8.438 5.125 -8.344 1 89.81 98 GLN B C 1
ATOM 1958 O O . GLN B 1 98 ? -8.375 4.176 -9.133 1 89.81 98 GLN B O 1
ATOM 1963 N N . GLN B 1 99 ? -7.445 5.723 -7.832 1 88.81 99 GLN B N 1
ATOM 1964 C CA . GLN B 1 99 ? -6.113 5.207 -8.133 1 88.81 99 GLN B CA 1
ATOM 1965 C C . GLN B 1 99 ? -5.91 3.82 -7.535 1 88.81 99 GLN B C 1
ATOM 1967 O O . GLN B 1 99 ? -5.34 2.938 -8.18 1 88.81 99 GLN B O 1
ATOM 1972 N N . GLN B 1 100 ? -6.359 3.656 -6.34 1 89.56 100 GLN B N 1
ATOM 1973 C CA . GLN B 1 100 ? -6.297 2.332 -5.727 1 89.56 100 GLN B CA 1
ATOM 1974 C C . GLN B 1 100 ? -7.113 1.319 -6.527 1 89.56 100 GLN B C 1
ATOM 1976 O O . GLN B 1 100 ? -6.676 0.183 -6.723 1 89.56 100 GLN B O 1
ATOM 1981 N N . ASN B 1 101 ? -8.266 1.75 -7.012 1 93.19 101 ASN B N 1
ATOM 1982 C CA . ASN B 1 101 ? -9.109 0.866 -7.809 1 93.19 101 ASN B CA 1
ATOM 1983 C C . ASN B 1 101 ? -8.445 0.498 -9.133 1 93.19 101 ASN B C 1
ATOM 1985 O O . ASN B 1 101 ? -8.594 -0.626 -9.617 1 93.19 101 ASN B O 1
ATOM 1989 N N . ARG B 1 102 ? -7.742 1.427 -9.672 1 94 102 ARG B N 1
ATOM 1990 C CA . ARG B 1 102 ? -7.008 1.122 -10.898 1 94 102 ARG B CA 1
ATOM 1991 C C . ARG B 1 102 ? -5.953 0.048 -10.648 1 94 102 ARG B C 1
ATOM 1993 O O . ARG B 1 102 ? -5.742 -0.828 -11.492 1 94 102 ARG B O 1
ATOM 2000 N N . LEU B 1 103 ? -5.332 0.123 -9.523 1 93.62 103 LEU B N 1
ATOM 2001 C CA . LEU B 1 103 ? -4.363 -0.907 -9.172 1 93.62 103 LEU B CA 1
ATOM 2002 C C . LEU B 1 103 ? -5.043 -2.264 -9.023 1 93.62 103 LEU B C 1
ATOM 2004 O O . LEU B 1 103 ? -4.555 -3.27 -9.539 1 93.62 103 LEU B O 1
ATOM 2008 N N . LEU B 1 104 ? -6.152 -2.316 -8.328 1 95.38 104 LEU B N 1
ATOM 2009 C CA . LEU B 1 104 ? -6.883 -3.564 -8.141 1 95.38 104 LEU B CA 1
ATOM 2010 C C . LEU B 1 104 ? -7.309 -4.16 -9.477 1 95.38 104 LEU B C 1
ATOM 2012 O O . LEU B 1 104 ? -7.195 -5.367 -9.688 1 95.38 104 LEU B O 1
ATOM 2016 N N . ASP B 1 105 ? -7.734 -3.252 -10.359 1 97.38 105 ASP B N 1
ATOM 2017 C CA . ASP B 1 105 ? -8.109 -3.703 -11.695 1 97.38 105 ASP B CA 1
ATOM 2018 C C . ASP B 1 105 ? -6.898 -4.273 -12.438 1 97.38 105 ASP B C 1
ATOM 2020 O O . ASP B 1 105 ? -6.984 -5.344 -13.039 1 97.38 105 ASP B O 1
ATOM 2024 N N . ALA B 1 106 ? -5.836 -3.541 -12.383 1 97.69 106 ALA B N 1
ATOM 2025 C CA . ALA B 1 106 ? -4.621 -3.971 -13.078 1 97.69 106 ALA B CA 1
ATOM 2026 C C . ALA B 1 106 ? -4.129 -5.309 -12.531 1 97.69 106 ALA B C 1
ATOM 2028 O O . ALA B 1 106 ? -3.695 -6.176 -13.297 1 97.69 106 ALA B O 1
ATOM 2029 N N . MET B 1 107 ? -4.215 -5.527 -11.273 1 97.81 107 MET B N 1
ATOM 2030 C CA . MET B 1 107 ? -3.814 -6.789 -10.656 1 97.81 107 MET B CA 1
ATOM 2031 C C . MET B 1 107 ? -4.734 -7.926 -11.094 1 97.81 107 MET B C 1
ATOM 2033 O O . MET B 1 107 ? -4.262 -8.992 -11.492 1 97.81 107 MET B O 1
ATOM 2037 N N . ALA B 1 108 ? -6.008 -7.703 -11.023 1 97.75 108 ALA B N 1
ATOM 2038 C CA . ALA B 1 108 ? -6.953 -8.727 -11.469 1 97.75 108 ALA B CA 1
ATOM 2039 C C . ALA B 1 108 ? -6.684 -9.125 -12.914 1 97.75 108 ALA B C 1
ATOM 2041 O O . ALA B 1 108 ? -6.695 -10.312 -13.25 1 97.75 108 ALA B O 1
ATOM 2042 N N . ASP B 1 109 ? -6.418 -8.109 -13.734 1 98.38 109 ASP B N 1
ATOM 2043 C CA . ASP B 1 109 ? -6.098 -8.383 -15.133 1 98.38 109 ASP B CA 1
ATOM 2044 C C . ASP B 1 109 ? -4.828 -9.227 -15.258 1 98.38 109 ASP B C 1
ATOM 2046 O O . ASP B 1 109 ? -4.77 -10.156 -16.062 1 98.38 109 ASP B O 1
ATOM 2050 N N . GLN B 1 110 ? -3.857 -8.898 -14.477 1 98.5 110 GLN B N 1
ATOM 2051 C CA . GLN B 1 110 ? -2.607 -9.648 -14.523 1 98.5 110 GLN B CA 1
ATOM 2052 C C . GLN B 1 110 ? -2.803 -11.07 -14.016 1 98.5 110 GLN B C 1
ATOM 2054 O O . GLN B 1 110 ? -2.203 -12.016 -14.539 1 98.5 110 GLN B O 1
ATOM 2059 N N . PHE B 1 111 ? -3.592 -11.258 -12.969 1 98.38 111 PHE B N 1
ATOM 2060 C CA . PHE B 1 111 ? -3.898 -12.609 -12.516 1 98.38 111 PHE B CA 1
ATOM 2061 C C . PHE B 1 111 ? -4.535 -13.43 -13.633 1 98.38 111 PHE B C 1
ATOM 2063 O O . PHE B 1 111 ? -4.184 -14.594 -13.836 1 98.38 111 PHE B O 1
ATOM 2070 N N . ASN B 1 112 ? -5.41 -12.797 -14.391 1 98.44 112 ASN B N 1
ATOM 2071 C CA . ASN B 1 112 ? -6.051 -13.484 -15.5 1 98.44 112 ASN B CA 1
ATOM 2072 C C . ASN B 1 112 ? -5.055 -13.789 -16.625 1 98.44 112 ASN B C 1
ATOM 2074 O O . ASN B 1 112 ? -5.152 -14.828 -17.281 1 98.44 112 ASN B O 1
ATOM 2078 N N . THR B 1 113 ? -4.148 -12.875 -16.859 1 98.5 113 THR B N 1
ATOM 2079 C CA . THR B 1 113 ? -3.078 -13.148 -17.812 1 98.5 113 THR B CA 1
ATOM 2080 C C . THR B 1 113 ? -2.266 -14.367 -17.375 1 98.5 113 THR B C 1
ATOM 2082 O O . THR B 1 113 ? -1.982 -15.25 -18.188 1 98.5 113 THR B O 1
ATOM 2085 N N . GLY B 1 114 ? -1.881 -14.406 -16.078 1 98.5 114 GLY B N 1
ATOM 2086 C CA . GLY B 1 114 ? -1.183 -15.57 -15.555 1 98.5 114 GLY B CA 1
ATOM 2087 C C . GLY B 1 114 ? -1.969 -16.859 -15.711 1 98.5 114 GLY B C 1
ATOM 2088 O O . GLY B 1 114 ? -1.403 -17.891 -16.047 1 98.5 114 GLY B O 1
ATOM 2089 N N . ARG B 1 115 ? -3.254 -16.75 -15.461 1 98.19 115 ARG B N 1
ATOM 2090 C CA . ARG B 1 115 ? -4.156 -17.891 -15.617 1 98.19 115 ARG B CA 1
ATOM 2091 C C . ARG B 1 115 ? -4.105 -18.438 -17.047 1 98.19 115 ARG B C 1
ATOM 2093 O O . ARG B 1 115 ? -4.125 -19.641 -17.25 1 98.19 115 ARG B O 1
ATOM 2100 N N . ALA B 1 116 ? -3.988 -17.609 -17.984 1 98 116 ALA B N 1
ATOM 2101 C CA . ALA B 1 116 ? -4.047 -17.984 -19.406 1 98 116 ALA B CA 1
ATOM 2102 C C . ALA B 1 116 ? -2.748 -18.641 -19.859 1 98 116 ALA B C 1
ATOM 2104 O O . ALA B 1 116 ? -2.74 -19.422 -20.812 1 98 116 ALA B O 1
ATOM 2105 N N . ILE B 1 117 ? -1.659 -18.422 -19.188 1 97.5 117 ILE B N 1
ATOM 2106 C CA . ILE B 1 117 ? -0.383 -18.875 -19.734 1 97.5 117 ILE B CA 1
ATOM 2107 C C . ILE B 1 117 ? 0.131 -20.062 -18.938 1 97.5 117 ILE B C 1
ATOM 2109 O O . ILE B 1 117 ? 1.03 -20.781 -19.375 1 97.5 117 ILE B O 1
ATOM 2113 N N . THR B 1 118 ? -0.381 -20.25 -17.719 1 97.25 118 THR B N 1
ATOM 2114 C CA . THR B 1 118 ? 0.153 -21.312 -16.859 1 97.25 118 THR B CA 1
ATOM 2115 C C . THR B 1 118 ? -0.317 -22.672 -17.344 1 97.25 118 THR B C 1
ATOM 2117 O O . THR B 1 118 ? -1.436 -22.812 -17.844 1 97.25 118 THR B O 1
ATOM 2120 N N . ALA B 1 119 ? 0.534 -23.656 -17.203 1 94.38 119 ALA B N 1
ATOM 2121 C CA . ALA B 1 119 ? 0.176 -25.031 -17.531 1 94.38 119 ALA B CA 1
ATOM 2122 C C . ALA B 1 119 ? -0.383 -25.766 -16.312 1 94.38 119 ALA B C 1
ATOM 2124 O O . ALA B 1 119 ? -0.966 -26.844 -16.453 1 94.38 119 ALA B O 1
ATOM 2125 N N . SER B 1 120 ? -0.233 -25.203 -15.148 1 96.31 120 SER B N 1
ATOM 2126 C CA . SER B 1 120 ? -0.628 -25.828 -13.891 1 96.31 120 SER B CA 1
ATOM 2127 C C . SER B 1 120 ? -2.098 -25.578 -13.578 1 96.31 120 SER B C 1
ATOM 2129 O O . SER B 1 120 ? -2.514 -24.422 -13.453 1 96.31 120 SER B O 1
ATOM 2131 N N . LYS B 1 121 ? -2.805 -26.625 -13.383 1 96.88 121 LYS B N 1
ATOM 2132 C CA . LYS B 1 121 ? -4.215 -26.516 -13.016 1 96.88 121 LYS B CA 1
ATOM 2133 C C . LYS B 1 121 ? -4.371 -25.828 -11.656 1 96.88 121 LYS B C 1
ATOM 2135 O O . LYS B 1 121 ? -5.281 -25.031 -11.461 1 96.88 121 LYS B O 1
ATOM 2140 N N . GLU B 1 122 ? -3.504 -26.156 -10.82 1 96.06 122 GLU B N 1
ATOM 2141 C CA . GLU B 1 122 ? -3.537 -25.594 -9.477 1 96.06 122 GLU B CA 1
ATOM 2142 C C . GLU B 1 122 ? -3.275 -24.078 -9.516 1 96.06 122 GLU B C 1
ATOM 2144 O O . GLU B 1 122 ? -3.977 -23.312 -8.859 1 96.06 122 GLU B O 1
ATOM 2149 N N . VAL B 1 123 ? -2.32 -23.688 -10.273 1 97.62 123 VAL B N 1
ATOM 2150 C CA . VAL B 1 123 ? -1.986 -22.266 -10.414 1 97.62 123 VAL B CA 1
ATOM 2151 C C . VAL B 1 123 ? -3.135 -21.531 -11.102 1 97.62 123 VAL B C 1
ATOM 2153 O O . VAL B 1 123 ? -3.504 -20.422 -10.695 1 97.62 123 VAL B O 1
ATOM 2156 N N . ARG B 1 124 ? -3.678 -22.141 -12.062 1 98.12 124 ARG B N 1
ATOM 2157 C CA . ARG B 1 124 ? -4.797 -21.547 -12.789 1 98.12 124 ARG B CA 1
ATOM 2158 C C . ARG B 1 124 ? -5.969 -21.266 -11.859 1 98.12 124 ARG B C 1
ATOM 2160 O O . ARG B 1 124 ? -6.539 -20.172 -11.883 1 98.12 124 ARG B O 1
ATOM 2167 N N . ALA B 1 125 ? -6.332 -22.234 -11.047 1 96.5 125 ALA B N 1
ATOM 2168 C CA . ALA B 1 125 ? -7.438 -22.078 -10.102 1 96.5 125 ALA B CA 1
ATOM 2169 C C . ALA B 1 125 ? -7.145 -20.969 -9.086 1 96.5 125 ALA B C 1
ATOM 2171 O O . ALA B 1 125 ? -8.008 -20.141 -8.805 1 96.5 125 ALA B O 1
ATOM 2172 N N . ARG B 1 126 ? -5.945 -20.953 -8.602 1 96.31 126 ARG B N 1
ATOM 2173 C CA . ARG B 1 126 ? -5.539 -19.969 -7.602 1 96.31 126 ARG B CA 1
ATOM 2174 C C . ARG B 1 126 ? -5.582 -18.562 -8.172 1 96.31 126 ARG B C 1
ATOM 2176 O O . ARG B 1 126 ? -6.102 -17.641 -7.535 1 96.31 126 ARG B O 1
ATOM 2183 N N . LEU B 1 127 ? -5.07 -18.422 -9.391 1 97.75 127 LEU B N 1
ATOM 2184 C CA . LEU B 1 127 ? -5.039 -17.094 -10.008 1 97.75 127 LEU B CA 1
ATOM 2185 C C . LEU B 1 127 ? -6.445 -16.625 -10.344 1 97.75 127 LEU B C 1
ATOM 2187 O O . LEU B 1 127 ? -6.734 -15.43 -10.266 1 97.75 127 LEU B O 1
ATOM 2191 N N . GLY B 1 128 ? -7.312 -17.531 -10.695 1 96.31 128 GLY B N 1
ATOM 2192 C CA . GLY B 1 128 ? -8.711 -17.188 -10.891 1 96.31 128 GLY B CA 1
ATOM 2193 C C . GLY B 1 128 ? -9.383 -16.688 -9.625 1 96.31 128 GLY B C 1
ATOM 2194 O O . GLY B 1 128 ? -10.094 -15.68 -9.648 1 96.31 128 GLY B O 1
ATOM 2195 N N . GLU B 1 129 ? -9.117 -17.359 -8.57 1 94.44 129 GLU B N 1
ATOM 2196 C CA . GLU B 1 129 ? -9.672 -16.953 -7.277 1 94.44 129 GLU B CA 1
ATOM 2197 C C . GLU B 1 129 ? -9.133 -15.594 -6.848 1 94.44 129 GLU B C 1
ATOM 2199 O O . GLU B 1 129 ? -9.891 -14.758 -6.332 1 94.44 129 GLU B O 1
ATOM 2204 N N . MET B 1 130 ? -7.891 -15.422 -7.082 1 94.75 130 MET B N 1
ATOM 2205 C CA . MET B 1 130 ? -7.281 -14.141 -6.746 1 94.75 130 MET B CA 1
ATOM 2206 C C . MET B 1 130 ? -7.914 -13.008 -7.555 1 94.75 130 MET B C 1
ATOM 2208 O O . MET B 1 130 ? -8.227 -11.953 -7.004 1 94.75 130 MET B O 1
ATOM 2212 N N . ALA B 1 131 ? -8.086 -13.242 -8.844 1 95.75 131 ALA B N 1
ATOM 2213 C CA . ALA B 1 131 ? -8.711 -12.227 -9.688 1 95.75 131 ALA B CA 1
ATOM 2214 C C . ALA B 1 131 ? -10.109 -11.883 -9.188 1 95.75 131 ALA B C 1
ATOM 2216 O O . ALA B 1 131 ? -10.461 -10.703 -9.094 1 95.75 131 ALA B O 1
ATOM 2217 N N . ASP B 1 132 ? -10.844 -12.898 -8.82 1 93.19 132 ASP B N 1
ATOM 2218 C CA . ASP B 1 132 ? -12.203 -12.68 -8.32 1 93.19 132 ASP B CA 1
ATOM 2219 C C . ASP B 1 132 ? -12.188 -11.891 -7.016 1 93.19 132 ASP B C 1
ATOM 2221 O O . ASP B 1 132 ? -13 -10.984 -6.828 1 93.19 132 ASP B O 1
ATOM 2225 N N . PHE B 1 133 ? -11.312 -12.312 -6.211 1 92.44 133 PHE B N 1
ATOM 2226 C CA . PHE B 1 133 ? -11.18 -11.633 -4.93 1 92.44 133 PHE B CA 1
ATOM 2227 C C . PHE B 1 133 ? -10.883 -10.148 -5.133 1 92.44 133 PHE B C 1
ATOM 2229 O O . PHE B 1 133 ? -11.531 -9.289 -4.531 1 92.44 133 PHE B O 1
ATOM 2236 N N . TYR B 1 134 ? -9.977 -9.781 -5.996 1 93.31 134 TYR B N 1
ATOM 2237 C CA . TYR B 1 134 ? -9.586 -8.398 -6.234 1 93.31 134 TYR B CA 1
ATOM 2238 C C . TYR B 1 134 ? -10.734 -7.609 -6.855 1 93.31 134 TYR B C 1
ATOM 2240 O O . TYR B 1 134 ? -10.914 -6.422 -6.562 1 93.31 134 TYR B O 1
ATOM 2248 N N . ARG B 1 135 ? -11.531 -8.266 -7.629 1 93.31 135 ARG B N 1
ATOM 2249 C CA . ARG B 1 135 ? -12.68 -7.594 -8.227 1 93.31 135 ARG B CA 1
ATOM 2250 C C . ARG B 1 135 ? -13.742 -7.289 -7.18 1 93.31 135 ARG B C 1
ATOM 2252 O O . ARG B 1 135 ? -14.398 -6.25 -7.234 1 93.31 135 ARG B O 1
ATOM 2259 N N . ILE B 1 136 ? -13.906 -8.164 -6.273 1 91.44 136 ILE B N 1
ATOM 2260 C CA . ILE B 1 136 ? -14.867 -7.945 -5.195 1 91.44 136 ILE B CA 1
ATOM 2261 C C . ILE B 1 136 ? -14.391 -6.793 -4.316 1 91.44 136 ILE B C 1
ATOM 2263 O O . ILE B 1 136 ? -15.188 -5.93 -3.932 1 91.44 136 ILE B O 1
ATOM 2267 N N . MET B 1 137 ? -13.133 -6.801 -3.988 1 91.81 137 MET B N 1
ATOM 2268 C CA . MET B 1 137 ? -12.578 -5.703 -3.205 1 91.81 137 MET B CA 1
ATOM 2269 C C . MET B 1 137 ? -12.766 -4.371 -3.926 1 91.81 137 MET B C 1
ATOM 2271 O O . MET B 1 137 ? -13.156 -3.377 -3.311 1 91.81 137 MET B O 1
ATOM 2275 N N . ARG B 1 138 ? -12.43 -4.371 -5.188 1 92.56 138 ARG B N 1
ATOM 2276 C CA . ARG B 1 138 ? -12.586 -3.18 -6.02 1 92.56 138 ARG B CA 1
ATOM 2277 C C . ARG B 1 138 ? -14.016 -2.66 -5.965 1 92.56 138 ARG B C 1
ATOM 2279 O O . ARG B 1 138 ? -14.242 -1.458 -5.805 1 92.56 138 ARG B O 1
ATOM 2286 N N . SER B 1 139 ? -14.961 -3.516 -6.055 1 92.38 139 SER B N 1
ATOM 2287 C CA . SER B 1 139 ? -16.375 -3.143 -6.012 1 92.38 139 SER B CA 1
ATOM 2288 C C . SER B 1 139 ? -16.75 -2.594 -4.645 1 92.38 139 SER B C 1
ATOM 2290 O O . SER B 1 139 ? -17.516 -1.625 -4.547 1 92.38 139 SER B O 1
ATOM 2292 N N . ALA B 1 140 ? -16.25 -3.227 -3.648 1 90.38 140 ALA B N 1
ATOM 2293 C CA . ALA B 1 140 ? -16.531 -2.779 -2.285 1 90.38 140 ALA B CA 1
ATOM 2294 C C . ALA B 1 140 ? -16 -1.365 -2.055 1 90.38 140 ALA B C 1
ATOM 2296 O O . ALA B 1 140 ? -16.656 -0.551 -1.402 1 90.38 140 ALA B O 1
ATOM 2297 N N . MET B 1 141 ? -14.883 -1.07 -2.561 1 90.19 141 MET B N 1
ATOM 2298 C CA . MET B 1 141 ? -14.297 0.261 -2.418 1 90.19 141 MET B CA 1
ATOM 2299 C C . MET B 1 141 ? -15.133 1.303 -3.156 1 90.19 141 MET B C 1
ATOM 2301 O O . MET B 1 141 ? -15.328 2.414 -2.662 1 90.19 141 MET B O 1
ATOM 2305 N N . ASP B 1 142 ? -15.57 0.975 -4.305 1 89.62 142 ASP B N 1
ATOM 2306 C CA . ASP B 1 142 ? -16.438 1.868 -5.059 1 89.62 142 ASP B CA 1
ATOM 2307 C C . ASP B 1 142 ? -17.719 2.184 -4.277 1 89.62 142 ASP B C 1
ATOM 2309 O O . ASP B 1 142 ? -18.141 3.336 -4.223 1 89.62 142 ASP B O 1
ATOM 2313 N N . ASP B 1 143 ? -18.25 1.16 -3.676 1 89.12 143 ASP B N 1
ATOM 2314 C CA . ASP B 1 143 ? -19.453 1.346 -2.869 1 89.12 143 ASP B CA 1
ATOM 2315 C C . ASP B 1 143 ? -19.172 2.25 -1.67 1 89.12 143 ASP B C 1
ATOM 2317 O O . ASP B 1 143 ? -20 3.09 -1.314 1 89.12 143 ASP B O 1
ATOM 2321 N N . ALA B 1 144 ? -18.062 2.072 -1.102 1 88.06 144 ALA B N 1
ATOM 2322 C CA . ALA B 1 144 ? -17.688 2.842 0.086 1 88.06 144 ALA B CA 1
ATOM 2323 C C . ALA B 1 144 ? -17.547 4.324 -0.244 1 88.06 144 ALA B C 1
ATOM 2325 O O . ALA B 1 144 ? -17.984 5.184 0.531 1 88.06 144 ALA B O 1
ATOM 2326 N N . ILE B 1 145 ? -16.969 4.641 -1.326 1 87.19 145 ILE B N 1
ATOM 2327 C CA . ILE B 1 145 ? -16.781 6.035 -1.71 1 87.19 145 ILE B CA 1
ATOM 2328 C C . ILE B 1 145 ? -18.141 6.672 -1.997 1 87.19 145 ILE B C 1
ATOM 2330 O O . ILE B 1 145 ? -18.359 7.852 -1.71 1 87.19 145 ILE B O 1
ATOM 2334 N N . GLY B 1 146 ? -19 5.938 -2.611 1 84.75 146 GLY B N 1
ATOM 2335 C CA . GLY B 1 146 ? -20.344 6.426 -2.812 1 84.75 146 GLY B CA 1
ATOM 2336 C C . GLY B 1 146 ? -21.047 6.789 -1.516 1 84.75 146 GLY B C 1
ATOM 2337 O O . GLY B 1 146 ? -21.672 7.848 -1.416 1 84.75 146 GLY B O 1
ATOM 2338 N N . ARG B 1 147 ? -20.922 5.98 -0.566 1 82.25 147 ARG B N 1
ATOM 2339 C CA . ARG B 1 147 ? -21.516 6.234 0.746 1 82.25 147 ARG B CA 1
ATOM 2340 C C . ARG B 1 147 ? -20.875 7.449 1.408 1 82.25 147 ARG B C 1
ATOM 2342 O O . ARG B 1 147 ? -21.562 8.266 2.018 1 82.25 147 ARG B O 1
ATOM 2349 N N . TRP B 1 148 ? -19.578 7.473 1.288 1 83.56 148 TRP B N 1
ATOM 2350 C CA . TRP B 1 148 ? -18.828 8.586 1.864 1 83.56 148 TRP B CA 1
ATOM 2351 C C . TRP B 1 148 ? -19.297 9.914 1.275 1 83.56 148 TRP B C 1
ATOM 2353 O O . TRP B 1 148 ? -19.547 10.875 2.01 1 83.56 148 TRP B O 1
ATOM 2363 N N . LYS B 1 149 ? -19.469 9.969 0.008 1 82.94 149 LYS B N 1
ATOM 2364 C CA . LYS B 1 149 ? -19.891 11.188 -0.673 1 82.94 149 LYS B CA 1
ATOM 2365 C C . LYS B 1 149 ? -21.297 11.602 -0.244 1 82.94 149 LYS B C 1
ATOM 2367 O O . LYS B 1 149 ? -21.594 12.789 -0.126 1 82.94 149 LYS B O 1
ATOM 2372 N N . ARG B 1 150 ? -22.047 10.664 0.074 1 81.5 150 ARG B N 1
ATOM 2373 C CA . ARG B 1 150 ? -23.422 10.938 0.466 1 81.5 150 ARG B CA 1
ATOM 2374 C C . ARG B 1 150 ? -23.5 11.477 1.892 1 81.5 150 ARG B C 1
ATOM 2376 O O . ARG B 1 150 ? -24.422 12.203 2.244 1 81.5 150 ARG B O 1
ATOM 2383 N N . ASN B 1 151 ? -22.469 11.094 2.686 1 72.75 151 ASN B N 1
ATOM 2384 C CA . ASN B 1 151 ? -22.5 11.469 4.094 1 72.75 151 ASN B CA 1
ATOM 2385 C C . ASN B 1 151 ? -21.578 12.641 4.395 1 72.75 151 ASN B C 1
ATOM 2387 O O . ASN B 1 151 ? -21.359 12.984 5.559 1 72.75 151 ASN B O 1
ATOM 2391 N N . ARG B 1 152 ? -20.875 13.125 3.346 1 69.31 152 ARG B N 1
ATOM 2392 C CA . ARG B 1 152 ? -19.953 14.234 3.586 1 69.31 152 ARG B CA 1
ATOM 2393 C C . ARG B 1 152 ? -20.719 15.484 4.039 1 69.31 152 ARG B C 1
ATOM 2395 O O . ARG B 1 152 ? -21.766 15.82 3.475 1 69.31 152 ARG B O 1
ATOM 2402 N N . PRO B 1 153 ? -20.344 16.016 5.238 1 58.34 153 PRO B N 1
ATOM 2403 C CA . PRO B 1 153 ? -21.094 17.188 5.691 1 58.34 153 PRO B CA 1
ATOM 2404 C C . PRO B 1 153 ? -21.109 18.312 4.664 1 58.34 153 PRO B C 1
ATOM 2406 O O . PRO B 1 153 ? -20.203 18.406 3.834 1 58.34 153 PRO B O 1
#

Foldseek 3Di:
DPCLPAQDPVLQVQLQVQLVVCVVVPQDSLLSSLLSVQVPDPDWDFLVSSCVRVVDDSVSSVVSQVVCVVLQQ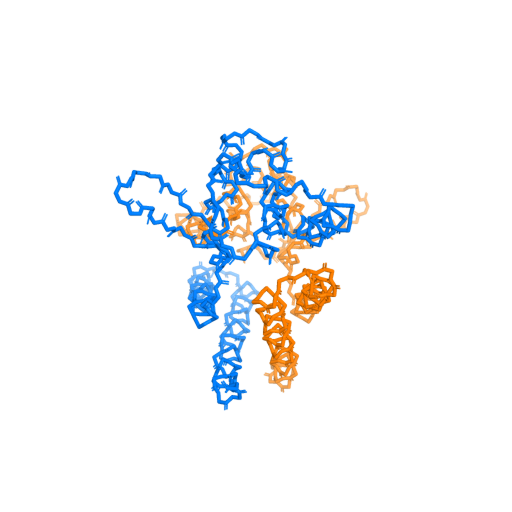KDWDADPPDNTITIHGHDCVVVNLVVVLVVLQVQLVVLVVVLVPDPDPVSNVVSNVSSVVSVVVSVVSVVVVVVCVVPPD/DPCLPAQDPVLQVQLQVQLVVCVVVPQDSLLSSLLSVLVPDPDWAFLVSSCVRVVDDSVSSVVSQVVCVVLQQKDWDADPPDNTITIHGHDCVVVNLVVVLVVLQVQLVVLVVVLVPDPDPVSNVVSNVSSVVSVVVSVVSVVVVVVCVVPPD

Organism: NCBI:txid2511166

InterPro domains:
  IPR036388 Winged helix-like DNA-binding domain superfamily [G3DSA:1.10.10.10] (7-90)
  IPR036390 Winged helix DNA-binding domain superfamily [SSF46785] (9-132)
  IPR052362 HTH-type GbsR-related transcriptional regulator [PTHR38465] (3-152)
  IPR060352 HTH-type transcriptional regulator MmpR5, helical hairpin [PF27059] (95-150)